Protein AF-A0A2S9HP41-F1 (afdb_monomer)

Foldseek 3Di: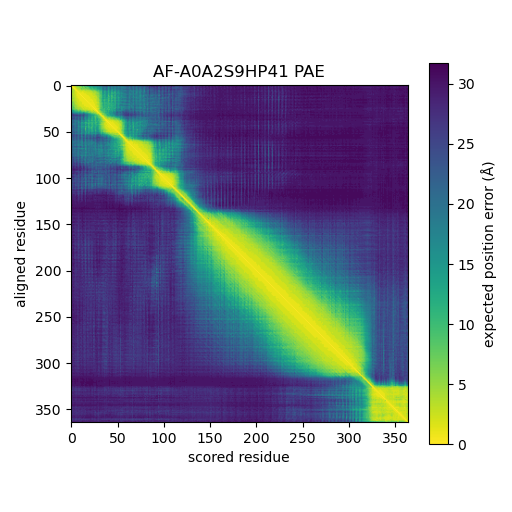
DVVVVVVVVVVVVVVVVVVVVVLVVVCVVPVPNPDPPVVVVVVVVVVVVVVVVVDDDDPCVPVVVVVVVVVVVVVVVVVVVVVVVVDPDPPCPVVVVVVVVVVVVVVVVVPDDDDDDDDDDDDYYDDDDDDDDDPPCCVVCVVVVVVVVVVVVVVVVVVVVVVVVVVVVVVVVVVVVVVVVVVVVVVVVVVVVVVVVVVVVVVVVVVVVVVVVVVVVVVVVVVVVVVVVVVVVVVVVVVVVVVVVVVVVVVVVVVVVVVVVVVVVVVVVVVVVVVVVVVVVVVVVVVVVVVVVVVVVVVVVVVVVVVVVVVVVVPDDDDDDDDDQDADPELVRCVVVVNPFPFPPDRHDDVVQVVVSPRTGNND

pLDDT: mean 77.17, std 19.97, range [28.72, 98.38]

Secondary structure (DSSP, 8-state):
-HHHHHHHHHHHHHHHHHHHHHHHHHHHHS--TTSSHHHHHHHHHHHHHHHHTTS---S-HHHHHHHHHHHHHHHHHHHHHHHHHHS--TTTHHHHHHHHHHHHHHHHHTT------------------------S-HHHHHHHHHHHHHHHHHHHHHHHHHHHHHHHHHHHHHHHHHHHHHHHHHHHHHHHHHHHHHHHHHHHHHHHHHHHHHHHHHHHHHHHHHHHHHHHHHHHHHHHHHHHHHHHHHHHHHHHHHHHHHHHHHHHHHHHHHHHHHHHHHHHHHHHHHHHHHHHHHHHHHHHHHHHHHHHHHS--PPPP-------SSHHHHHHTT-PSEETTSTT--TTT-SS-SSEET--

Mean predicted aligned error: 22.48 Å

Structure (mmCIF, N/CA/C/O backbone):
data_AF-A0A2S9HP41-F1
#
_entry.id   AF-A0A2S9HP41-F1
#
loop_
_atom_site.group_PDB
_atom_site.id
_atom_site.type_symbol
_atom_site.label_atom_id
_atom_site.label_alt_id
_atom_site.label_comp_id
_atom_site.label_asym_id
_atom_site.label_entity_id
_atom_site.label_seq_id
_atom_site.pdbx_PDB_ins_code
_atom_site.Cartn_x
_atom_site.Cartn_y
_atom_site.Cartn_z
_atom_site.occupancy
_atom_site.B_iso_or_equiv
_atom_site.auth_seq_id
_atom_site.auth_comp_id
_atom_site.auth_asym_id
_atom_site.auth_atom_id
_atom_site.pdbx_PDB_model_num
ATOM 1 N N . MET A 1 1 ? 55.658 14.721 0.733 1.00 54.03 1 MET A N 1
ATOM 2 C CA . MET A 1 1 ? 54.755 15.880 0.527 1.00 54.03 1 MET A CA 1
ATOM 3 C C . MET A 1 1 ? 53.558 15.600 -0.395 1.00 54.03 1 MET A C 1
ATOM 5 O O . MET A 1 1 ? 52.543 16.256 -0.228 1.00 54.03 1 MET A O 1
ATOM 9 N N . ALA A 1 2 ? 53.592 14.602 -1.293 1.00 50.47 2 ALA A N 1
ATOM 10 C CA . ALA A 1 2 ? 52.456 14.295 -2.182 1.00 50.47 2 ALA A CA 1
ATOM 11 C C . ALA A 1 2 ? 51.220 13.677 -1.480 1.00 50.47 2 ALA A C 1
ATOM 13 O O . ALA A 1 2 ? 50.088 13.970 -1.850 1.00 50.47 2 ALA A O 1
ATOM 14 N N . VAL A 1 3 ? 51.413 12.868 -0.430 1.00 48.62 3 VAL A N 1
ATOM 15 C CA . VAL A 1 3 ? 50.301 12.194 0.277 1.00 48.62 3 VAL A CA 1
ATOM 16 C C . VAL A 1 3 ? 49.454 13.178 1.100 1.00 48.62 3 VAL A C 1
ATOM 18 O O . VAL A 1 3 ? 48.232 13.079 1.109 1.00 48.62 3 VAL A O 1
ATOM 21 N N . LEU A 1 4 ? 50.084 14.190 1.708 1.00 48.03 4 LEU A N 1
ATOM 22 C CA . LEU A 1 4 ? 49.389 15.271 2.423 1.00 48.03 4 LEU A CA 1
ATOM 23 C C . LEU A 1 4 ? 48.560 16.159 1.476 1.00 48.03 4 LEU A C 1
ATOM 25 O O . LEU A 1 4 ? 47.492 16.624 1.863 1.00 48.03 4 LEU A O 1
ATOM 29 N N . SER A 1 5 ? 49.005 16.331 0.225 1.00 60.22 5 SER A N 1
ATOM 30 C CA . SER A 1 5 ? 48.272 17.091 -0.799 1.00 60.22 5 SER A CA 1
ATOM 31 C C . SER A 1 5 ? 46.966 16.394 -1.206 1.00 60.22 5 SER A C 1
ATOM 33 O O . SER A 1 5 ? 45.904 17.011 -1.208 1.00 60.22 5 SER A O 1
ATOM 35 N N . ASN A 1 6 ? 47.002 15.077 -1.433 1.00 54.66 6 ASN A N 1
ATOM 36 C CA . ASN A 1 6 ? 45.802 14.310 -1.794 1.00 54.66 6 ASN A CA 1
ATOM 37 C C . ASN A 1 6 ? 44.778 14.220 -0.655 1.00 54.66 6 ASN A C 1
ATOM 39 O O . ASN A 1 6 ? 43.576 14.230 -0.910 1.00 54.66 6 ASN A O 1
ATOM 43 N N . ILE A 1 7 ? 45.238 14.186 0.599 1.00 72.62 7 ILE A N 1
ATOM 44 C CA . ILE A 1 7 ? 44.349 14.225 1.768 1.00 72.62 7 ILE A CA 1
ATOM 45 C C . ILE A 1 7 ? 43.686 15.602 1.886 1.00 72.62 7 ILE A C 1
ATOM 47 O O . ILE A 1 7 ? 42.484 15.672 2.120 1.00 72.62 7 ILE A O 1
ATOM 51 N N . GLY A 1 8 ? 44.429 16.691 1.659 1.00 68.81 8 GLY A N 1
ATOM 52 C CA . GLY A 1 8 ? 43.866 18.044 1.642 1.00 68.81 8 GLY A CA 1
ATOM 53 C C . GLY A 1 8 ? 42.789 18.217 0.569 1.00 68.81 8 GLY A C 1
ATOM 54 O O . GLY A 1 8 ? 41.712 18.740 0.849 1.00 68.81 8 GLY A O 1
ATOM 55 N N . VAL A 1 9 ? 43.036 17.693 -0.633 1.00 71.56 9 VAL A N 1
ATOM 56 C CA . VAL A 1 9 ? 42.068 17.705 -1.739 1.00 71.56 9 VAL A CA 1
ATOM 57 C C . VAL A 1 9 ? 40.837 16.853 -1.409 1.00 71.56 9 VAL A C 1
ATOM 59 O O . VAL A 1 9 ? 39.710 17.310 -1.589 1.00 71.56 9 VAL A O 1
ATOM 62 N N . ALA A 1 10 ? 41.017 15.651 -0.854 1.00 68.25 10 ALA A N 1
ATOM 63 C CA . ALA A 1 10 ? 39.906 14.789 -0.453 1.00 68.25 10 ALA A CA 1
ATOM 64 C C . ALA A 1 10 ? 39.046 15.422 0.656 1.00 68.25 10 ALA A C 1
ATOM 66 O O . ALA A 1 10 ? 37.819 15.425 0.559 1.00 68.25 10 ALA A O 1
ATOM 67 N N . LEU A 1 11 ? 39.672 16.016 1.676 1.00 72.62 11 LEU A N 1
ATOM 68 C CA . LEU A 1 11 ? 38.968 16.717 2.753 1.00 72.62 11 LEU A CA 1
ATOM 69 C C . LEU A 1 11 ? 38.233 17.959 2.242 1.00 72.62 11 LEU A C 1
ATOM 71 O O . LEU A 1 11 ? 37.116 18.228 2.682 1.00 72.62 11 LEU A O 1
ATOM 75 N N . PHE A 1 12 ? 38.807 18.672 1.271 1.00 75.75 12 PHE A N 1
ATOM 76 C CA . PHE A 1 12 ? 38.146 19.792 0.608 1.00 75.75 12 PHE A CA 1
ATOM 77 C C . PHE A 1 12 ? 36.895 19.343 -0.160 1.00 75.75 12 PHE A C 1
ATOM 79 O O . PHE A 1 12 ? 35.833 19.944 -0.000 1.00 75.75 12 PHE A O 1
ATOM 86 N N . PHE A 1 13 ? 36.970 18.247 -0.923 1.00 69.06 13 PHE A N 1
ATOM 87 C CA . PHE A 1 13 ? 35.804 17.692 -1.619 1.00 69.06 13 PHE A CA 1
ATOM 88 C C . PHE A 1 13 ? 34.729 17.190 -0.654 1.00 69.06 13 PHE A C 1
ATOM 90 O O . PHE A 1 13 ? 33.544 17.419 -0.890 1.00 69.06 13 PHE A O 1
ATOM 97 N N . ILE A 1 14 ? 35.117 16.563 0.457 1.00 75.19 14 ILE A N 1
ATOM 98 C CA . ILE A 1 14 ? 34.173 16.122 1.491 1.00 75.19 14 ILE A CA 1
ATOM 99 C C . ILE A 1 14 ? 33.473 17.331 2.125 1.00 75.19 14 ILE A C 1
ATOM 101 O O . ILE A 1 14 ? 32.244 17.349 2.209 1.00 75.19 14 ILE A O 1
ATOM 105 N N . ALA A 1 15 ? 34.219 18.373 2.503 1.00 74.44 15 ALA A N 1
ATOM 106 C CA . ALA A 1 15 ? 33.647 19.606 3.043 1.00 74.44 15 ALA A CA 1
ATOM 107 C C . ALA A 1 15 ? 32.713 20.297 2.034 1.00 74.44 15 ALA A C 1
ATOM 109 O O . ALA A 1 15 ? 31.638 20.775 2.399 1.00 74.44 15 ALA A O 1
ATOM 110 N N . PHE A 1 16 ? 33.078 20.286 0.752 1.00 77.25 16 PHE A N 1
ATOM 111 C CA . PHE A 1 16 ? 32.277 20.840 -0.334 1.00 77.25 16 PHE A CA 1
ATOM 112 C C . PHE A 1 16 ? 30.966 20.071 -0.551 1.00 77.25 16 PHE A C 1
ATOM 114 O O . PHE A 1 16 ? 29.902 20.681 -0.660 1.00 77.25 16 PHE A O 1
ATOM 121 N N . ILE A 1 17 ? 31.010 18.735 -0.538 1.00 74.44 17 ILE A N 1
ATOM 122 C CA . ILE A 1 17 ? 29.819 17.881 -0.638 1.00 74.44 17 ILE A CA 1
ATOM 123 C C . ILE A 1 17 ? 28.890 18.123 0.556 1.00 74.44 17 ILE A C 1
ATOM 125 O O . ILE A 1 17 ? 27.686 18.303 0.369 1.00 74.44 17 ILE A O 1
ATOM 129 N N . LEU A 1 18 ? 29.432 18.193 1.775 1.00 68.56 18 LEU A N 1
ATOM 130 C CA . LEU A 1 18 ? 28.645 18.468 2.980 1.00 68.56 18 LEU A CA 1
ATOM 131 C C . LEU A 1 18 ? 27.999 19.859 2.943 1.00 68.56 18 LEU A C 1
ATOM 133 O O . LEU A 1 18 ? 26.831 20.001 3.306 1.00 68.56 18 LEU A O 1
ATOM 137 N N . LEU A 1 19 ? 28.707 20.872 2.440 1.00 77.62 19 LEU A N 1
ATOM 138 C CA . LEU A 1 19 ? 28.174 22.223 2.266 1.00 77.62 19 LEU A CA 1
ATOM 139 C C . LEU A 1 19 ? 27.046 22.260 1.222 1.00 77.62 19 LEU A C 1
ATOM 141 O O . LEU A 1 19 ? 25.997 22.852 1.479 1.00 77.62 19 LEU A O 1
ATOM 145 N N . ILE A 1 20 ? 27.201 21.563 0.091 1.00 73.56 20 ILE A N 1
ATOM 146 C CA . ILE A 1 20 ? 26.142 21.411 -0.919 1.00 73.56 20 ILE A CA 1
ATOM 147 C C . ILE A 1 20 ? 24.909 20.728 -0.318 1.00 73.56 20 ILE A C 1
ATOM 149 O O . ILE A 1 20 ? 23.793 21.215 -0.498 1.00 73.56 20 ILE A O 1
ATOM 153 N N . LEU A 1 21 ? 25.085 19.637 0.432 1.00 68.19 21 LEU A N 1
ATOM 154 C CA . LEU A 1 21 ? 23.980 18.939 1.096 1.00 68.19 21 LEU A CA 1
ATOM 155 C C . LEU A 1 21 ? 23.284 19.821 2.140 1.00 68.19 21 LEU A C 1
ATOM 157 O O . LEU A 1 21 ? 22.056 19.774 2.269 1.00 68.19 21 LEU A O 1
ATOM 161 N N . CYS A 1 22 ? 24.040 20.664 2.843 1.00 68.00 22 CYS A N 1
ATOM 162 C CA . CYS A 1 22 ? 23.512 21.627 3.804 1.00 68.00 22 CYS A CA 1
ATOM 163 C C . CYS A 1 22 ? 22.661 22.702 3.105 1.00 68.00 22 CYS A C 1
ATOM 165 O O . CYS A 1 22 ? 21.533 22.976 3.517 1.00 68.00 22 CYS A O 1
ATOM 167 N N . ILE A 1 23 ? 23.141 23.225 1.974 1.00 67.19 23 ILE A N 1
ATOM 168 C CA . ILE A 1 23 ? 22.420 24.188 1.132 1.00 67.19 23 ILE A CA 1
ATOM 169 C C . ILE A 1 23 ? 21.143 23.560 0.547 1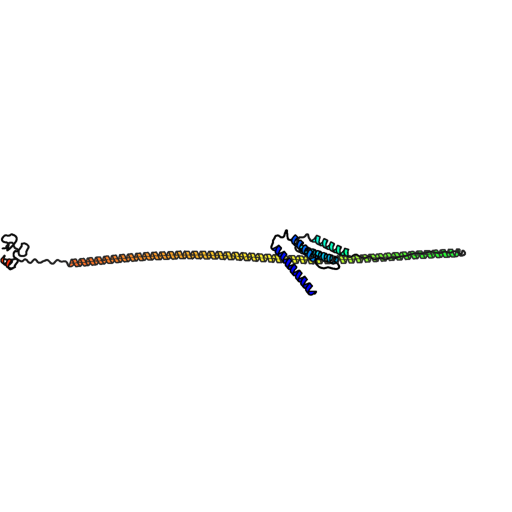.00 67.19 23 ILE A C 1
ATOM 171 O O . ILE A 1 23 ? 20.069 24.158 0.623 1.00 67.19 23 ILE A O 1
ATOM 175 N N . ILE A 1 24 ? 21.218 22.332 0.021 1.00 69.31 24 ILE A N 1
ATOM 176 C CA . ILE A 1 24 ? 20.049 21.591 -0.484 1.00 69.31 24 ILE A CA 1
ATOM 177 C C . ILE A 1 24 ? 19.022 21.388 0.636 1.00 69.31 24 ILE A C 1
ATOM 179 O O . ILE A 1 24 ? 17.830 21.608 0.425 1.00 69.31 24 ILE A O 1
ATOM 183 N N . SER A 1 25 ? 19.468 21.020 1.838 1.00 66.38 25 SER A N 1
ATOM 184 C CA . SER A 1 25 ? 18.593 20.827 3.001 1.00 66.38 25 SER A CA 1
ATOM 185 C C . SER A 1 25 ? 17.937 22.133 3.455 1.00 66.38 25 SER A C 1
ATOM 187 O O . SER A 1 25 ? 16.754 22.142 3.799 1.00 66.38 25 SER A O 1
ATOM 189 N N . PHE A 1 26 ? 18.659 23.251 3.382 1.00 61.06 26 PHE A N 1
ATOM 190 C CA . PHE A 1 26 ? 18.135 24.583 3.676 1.00 61.06 26 PHE A CA 1
ATOM 191 C C . PHE A 1 26 ? 17.048 25.011 2.675 1.00 61.06 26 PHE A C 1
ATOM 193 O O . PHE A 1 26 ? 15.979 25.483 3.076 1.00 61.06 26 PHE A O 1
ATOM 200 N N . PHE A 1 27 ? 17.262 24.753 1.380 1.00 58.44 27 PHE A N 1
ATOM 201 C CA . PHE A 1 27 ? 16.262 24.993 0.332 1.00 58.44 27 PHE A CA 1
ATOM 202 C C . PHE A 1 27 ? 15.084 24.013 0.379 1.00 58.44 27 PHE A C 1
ATOM 204 O O . PHE A 1 27 ? 13.980 24.368 -0.028 1.00 58.44 27 PHE A O 1
ATOM 211 N N . LYS A 1 28 ? 15.281 22.797 0.905 1.00 58.03 28 LYS A N 1
ATOM 212 C CA . LYS A 1 28 ? 14.196 21.828 1.120 1.00 58.03 28 LYS A CA 1
ATOM 213 C C . LYS A 1 28 ? 13.318 22.204 2.319 1.00 58.03 28 LYS A C 1
ATOM 215 O O . LYS A 1 28 ? 12.127 21.910 2.312 1.00 58.03 28 LYS A O 1
ATOM 220 N N . LYS A 1 29 ? 13.891 22.867 3.331 1.00 50.66 29 LYS A N 1
ATOM 221 C CA . LYS A 1 29 ? 13.196 23.296 4.559 1.00 50.66 29 LYS A CA 1
ATOM 222 C C . LYS A 1 29 ? 12.452 24.627 4.402 1.00 50.66 29 LYS A C 1
ATOM 224 O O . LYS A 1 29 ? 11.450 24.850 5.071 1.00 50.66 29 LYS A O 1
ATOM 229 N N . THR A 1 30 ? 12.905 25.502 3.506 1.00 54.28 30 THR A N 1
ATOM 230 C CA . THR A 1 30 ? 12.251 26.783 3.210 1.00 54.28 30 THR A CA 1
ATOM 231 C C . THR A 1 30 ? 11.606 26.709 1.827 1.00 54.28 30 THR A C 1
ATOM 233 O O . THR A 1 30 ? 12.251 26.929 0.810 1.00 54.28 30 THR A O 1
ATOM 236 N N . GLY A 1 31 ? 10.316 26.366 1.762 1.00 56.56 31 GLY A N 1
ATOM 237 C CA . GLY A 1 31 ? 9.555 26.122 0.522 1.00 56.56 31 GLY A CA 1
ATOM 238 C C . GLY A 1 31 ? 9.362 27.319 -0.432 1.00 56.56 31 GLY A C 1
ATOM 239 O O . GLY A 1 31 ? 8.339 27.406 -1.102 1.00 56.56 31 GLY A O 1
ATOM 240 N N . LYS A 1 32 ? 10.311 28.257 -0.513 1.00 52.19 32 LYS A N 1
ATOM 241 C CA . LYS A 1 32 ? 10.305 29.425 -1.407 1.00 52.19 32 LYS A CA 1
ATOM 242 C C . LYS A 1 32 ? 11.480 29.348 -2.387 1.00 52.19 32 LYS A C 1
ATOM 244 O O . LYS A 1 32 ? 12.409 30.148 -2.360 1.00 52.19 32 LYS A O 1
ATOM 249 N N . THR A 1 33 ? 11.438 28.378 -3.293 1.00 52.97 33 THR A N 1
ATOM 250 C CA . THR A 1 33 ? 12.522 28.061 -4.243 1.00 52.97 33 THR A CA 1
ATOM 251 C C . THR A 1 33 ? 12.528 28.893 -5.531 1.00 52.97 33 THR A C 1
ATOM 253 O O . THR A 1 33 ? 13.129 28.469 -6.518 1.00 52.97 33 THR A O 1
ATOM 256 N N . LYS A 1 34 ? 11.894 30.076 -5.583 1.00 52.72 34 LYS A N 1
ATOM 257 C CA . LYS A 1 34 ? 11.696 30.760 -6.878 1.00 52.72 34 LYS A CA 1
ATOM 258 C C . LYS A 1 34 ? 12.274 32.157 -7.081 1.00 52.72 34 LYS A C 1
ATOM 260 O O . LYS A 1 34 ? 12.150 32.641 -8.198 1.00 52.72 34 LYS A O 1
ATOM 265 N N . GLN A 1 35 ? 12.967 32.770 -6.117 1.00 50.22 35 GLN A N 1
ATOM 266 C CA . GLN A 1 35 ? 13.465 34.139 -6.354 1.00 50.22 35 GLN A CA 1
ATOM 267 C C . GLN A 1 35 ? 14.905 34.440 -5.914 1.00 50.22 35 GLN A C 1
ATOM 269 O O . GLN A 1 35 ? 15.560 35.229 -6.586 1.00 50.22 35 GLN A O 1
ATOM 274 N N . TYR A 1 36 ? 15.461 33.766 -4.898 1.00 52.94 36 TYR A N 1
ATOM 275 C CA . TYR A 1 36 ? 16.780 34.152 -4.353 1.00 52.94 36 TYR A CA 1
ATOM 276 C C . TYR A 1 36 ? 17.878 33.077 -4.422 1.00 52.94 36 TYR A C 1
ATOM 278 O O . TYR A 1 36 ? 19.043 33.395 -4.242 1.00 52.94 36 TYR A O 1
ATOM 286 N N . GLY A 1 37 ? 17.566 31.821 -4.767 1.00 54.16 37 GLY A N 1
ATOM 287 C CA . GLY A 1 37 ? 18.577 30.747 -4.780 1.00 54.16 37 GLY A CA 1
ATOM 288 C C . GLY A 1 37 ? 19.609 30.836 -5.915 1.00 54.16 37 GLY A C 1
ATOM 289 O O . GLY A 1 37 ? 20.743 30.399 -5.759 1.00 54.16 37 GLY A O 1
ATOM 290 N N . ARG A 1 38 ? 19.244 31.423 -7.060 1.00 58.38 38 ARG A N 1
ATOM 291 C CA . ARG A 1 38 ? 20.146 31.571 -8.217 1.00 58.38 38 ARG A CA 1
ATOM 292 C C . ARG A 1 38 ? 21.218 32.654 -8.026 1.00 58.38 38 ARG A C 1
ATOM 294 O O . ARG A 1 38 ? 22.380 32.339 -8.267 1.00 58.38 38 ARG A O 1
ATOM 301 N N . PRO A 1 39 ? 20.893 33.884 -7.579 1.00 60.84 39 PRO A N 1
ATOM 302 C CA . PRO A 1 39 ? 21.910 34.921 -7.409 1.00 60.84 39 PRO A CA 1
ATOM 303 C C . PRO A 1 39 ? 22.913 34.599 -6.294 1.00 60.84 39 PRO A C 1
ATOM 305 O O . PRO A 1 39 ? 24.096 34.863 -6.468 1.00 60.84 39 PRO A O 1
ATOM 308 N N . THR A 1 40 ? 22.499 33.958 -5.195 1.00 63.78 40 THR A N 1
ATOM 309 C CA . THR A 1 40 ? 23.419 33.621 -4.092 1.00 63.78 40 THR A CA 1
ATOM 310 C C . THR A 1 40 ? 24.466 32.581 -4.496 1.00 63.78 40 THR A C 1
ATOM 312 O O . THR A 1 40 ? 25.629 32.708 -4.128 1.00 63.78 40 THR A O 1
ATOM 315 N N . VAL A 1 41 ? 24.089 31.588 -5.308 1.00 66.19 41 VAL A N 1
ATOM 316 C CA . VAL A 1 41 ? 25.031 30.579 -5.827 1.00 66.19 41 VAL A CA 1
ATOM 317 C C . VAL A 1 41 ? 26.010 31.197 -6.829 1.00 66.19 41 VAL A C 1
ATOM 319 O O . VAL A 1 41 ? 27.194 30.874 -6.808 1.00 66.19 41 VAL A O 1
ATOM 322 N N . ILE A 1 42 ? 25.542 32.125 -7.669 1.00 65.19 42 ILE A N 1
ATOM 323 C CA . ILE A 1 42 ? 26.396 32.840 -8.628 1.00 65.19 42 ILE A CA 1
ATOM 324 C C . ILE A 1 42 ? 27.386 33.757 -7.893 1.00 65.19 42 ILE A C 1
ATOM 326 O O . ILE A 1 42 ? 28.577 33.715 -8.182 1.00 65.19 42 ILE A O 1
ATOM 330 N N . LEU A 1 43 ? 26.933 34.521 -6.893 1.00 66.25 43 LEU A N 1
ATOM 331 C CA . LEU A 1 43 ? 27.804 35.376 -6.075 1.00 66.25 43 LEU A CA 1
ATOM 332 C C . LEU A 1 43 ? 28.842 34.564 -5.288 1.00 66.25 43 LEU A C 1
ATOM 334 O O . LEU A 1 43 ? 29.982 34.996 -5.145 1.00 66.25 43 LEU A O 1
ATOM 338 N N . PHE A 1 44 ? 28.485 33.360 -4.840 1.00 63.88 44 PHE A N 1
ATOM 339 C CA . PHE A 1 44 ? 29.409 32.453 -4.162 1.00 63.88 44 PHE A CA 1
ATOM 340 C C . PHE A 1 44 ? 30.477 31.884 -5.113 1.00 63.88 44 PHE A C 1
ATOM 342 O O . PHE A 1 44 ? 31.655 31.860 -4.764 1.00 63.88 44 PHE A O 1
ATOM 349 N N . MET A 1 45 ? 30.100 31.516 -6.344 1.00 68.88 45 MET A N 1
ATOM 350 C CA . MET A 1 45 ? 31.050 31.115 -7.396 1.00 68.88 45 MET A CA 1
ATOM 351 C C . MET A 1 45 ? 32.014 32.252 -7.773 1.00 68.88 45 MET A C 1
ATOM 353 O O . MET A 1 45 ? 33.200 32.006 -7.988 1.00 68.88 45 MET A O 1
ATOM 357 N N . ILE A 1 46 ? 31.527 33.497 -7.794 1.00 71.25 46 ILE A N 1
ATOM 358 C CA . ILE A 1 46 ? 32.346 34.697 -8.036 1.00 71.25 46 ILE A CA 1
ATOM 359 C C . ILE A 1 46 ? 33.301 34.960 -6.860 1.00 71.25 46 ILE A C 1
ATOM 361 O O . ILE A 1 46 ? 34.471 35.273 -7.069 1.00 71.25 46 ILE A O 1
ATOM 365 N N . SER A 1 47 ? 32.845 34.775 -5.618 1.00 71.12 47 SER A N 1
ATOM 366 C CA . SER A 1 47 ? 33.690 34.952 -4.431 1.00 71.12 47 SER A CA 1
ATOM 367 C C . SER A 1 47 ? 34.809 33.905 -4.351 1.00 71.12 47 SER A C 1
ATOM 369 O O . SER A 1 47 ? 35.917 34.228 -3.935 1.00 71.12 47 SER A O 1
ATOM 371 N N . ILE A 1 48 ? 34.557 32.670 -4.801 1.00 65.56 48 ILE A N 1
ATOM 372 C CA . ILE A 1 48 ? 35.581 31.619 -4.929 1.00 65.56 48 ILE A CA 1
ATOM 373 C C . ILE A 1 48 ? 36.579 31.952 -6.053 1.00 65.56 48 ILE A C 1
ATOM 375 O O . ILE A 1 48 ? 37.776 31.729 -5.886 1.00 65.56 48 ILE A O 1
ATOM 379 N N . HIS A 1 49 ? 36.116 32.551 -7.157 1.00 65.19 49 HIS A N 1
ATOM 380 C CA . HIS A 1 49 ? 36.970 33.080 -8.233 1.00 65.19 49 HIS A CA 1
ATOM 381 C C . HIS A 1 49 ? 37.975 34.124 -7.729 1.00 65.19 49 HIS A C 1
ATOM 383 O O . HIS A 1 49 ? 39.158 34.064 -8.061 1.00 65.19 49 HIS A O 1
ATOM 389 N N . LEU A 1 50 ? 37.508 35.056 -6.892 1.00 62.59 50 LEU A N 1
ATOM 390 C CA . LEU A 1 50 ? 38.339 36.107 -6.296 1.00 62.59 50 LEU A CA 1
ATOM 391 C C . LEU A 1 50 ? 39.407 35.545 -5.351 1.00 62.59 50 LEU A C 1
ATOM 393 O O . LEU A 1 50 ? 40.502 36.092 -5.270 1.00 62.59 50 LEU A O 1
ATOM 397 N N . ILE A 1 51 ? 39.114 34.432 -4.675 1.00 60.81 51 ILE A N 1
ATOM 398 C CA . ILE A 1 51 ? 40.070 33.748 -3.796 1.00 60.81 51 ILE A CA 1
ATOM 399 C C . ILE A 1 51 ? 41.081 32.928 -4.621 1.00 60.81 51 ILE A C 1
ATOM 401 O O . ILE A 1 51 ? 42.262 32.904 -4.283 1.00 60.81 51 ILE A O 1
ATOM 405 N N . GLY A 1 52 ? 40.657 32.315 -5.734 1.00 58.91 52 GLY A N 1
ATOM 406 C CA . GLY A 1 52 ? 41.523 31.528 -6.627 1.00 58.91 52 GLY A CA 1
ATOM 407 C C . GLY A 1 52 ? 42.535 32.354 -7.431 1.00 58.91 52 GLY A C 1
ATOM 408 O O . GLY A 1 52 ? 43.631 31.878 -7.706 1.00 58.91 52 GLY A O 1
ATOM 409 N N . MET A 1 53 ? 42.219 33.614 -7.743 1.00 56.31 53 MET A N 1
ATOM 410 C CA . MET A 1 53 ? 43.169 34.557 -8.358 1.00 56.31 53 MET A CA 1
ATOM 411 C C . MET A 1 53 ? 44.256 35.053 -7.386 1.00 56.31 53 MET A C 1
ATOM 413 O O . MET A 1 53 ? 45.214 35.694 -7.811 1.00 56.31 53 MET A O 1
ATOM 417 N N . GLY A 1 54 ? 44.124 34.769 -6.086 1.00 53.62 54 GLY A N 1
ATOM 418 C CA . GLY A 1 54 ? 45.011 35.287 -5.047 1.00 53.62 54 GLY A CA 1
ATOM 419 C C . GLY A 1 54 ? 46.303 34.502 -4.825 1.00 53.62 54 GLY A C 1
ATOM 420 O O . GLY A 1 54 ? 47.132 34.945 -4.030 1.00 53.62 54 GLY A O 1
ATOM 421 N N . THR A 1 55 ? 46.512 33.350 -5.472 1.00 54.75 55 THR A N 1
ATOM 422 C CA . THR A 1 55 ? 47.664 32.503 -5.136 1.00 54.75 55 THR A CA 1
ATOM 423 C C . THR A 1 55 ? 48.406 31.961 -6.349 1.00 54.75 55 THR A C 1
ATOM 425 O O . THR A 1 55 ? 47.858 31.210 -7.147 1.00 54.75 55 THR A O 1
ATOM 428 N N . THR A 1 56 ? 49.710 32.249 -6.332 1.00 51.62 56 THR A N 1
ATOM 429 C CA . THR A 1 56 ? 50.839 31.658 -7.071 1.00 51.62 56 THR A CA 1
ATOM 430 C C . THR A 1 56 ? 51.320 32.423 -8.310 1.00 51.62 56 THR A C 1
ATOM 432 O O . THR A 1 56 ? 50.621 32.598 -9.299 1.00 51.62 56 THR A O 1
ATOM 435 N N . LYS A 1 57 ? 52.574 32.899 -8.222 1.00 57.31 57 LYS A N 1
ATOM 436 C CA . LYS A 1 57 ? 53.392 33.304 -9.370 1.00 57.31 57 LYS A CA 1
ATOM 437 C C . LYS A 1 57 ? 53.691 32.035 -10.176 1.00 57.31 57 LYS A C 1
ATOM 439 O O . LYS A 1 57 ? 54.445 31.198 -9.685 1.00 57.31 57 LYS A O 1
ATOM 444 N N . SER A 1 58 ? 53.127 31.899 -11.369 1.00 59.28 58 SER A N 1
ATOM 445 C CA . SER A 1 58 ? 53.492 30.857 -12.331 1.00 59.28 58 SER A CA 1
ATOM 446 C C . SER A 1 58 ? 54.144 31.480 -13.568 1.00 59.28 58 SER A C 1
ATOM 448 O O . SER A 1 58 ? 53.796 32.588 -13.975 1.00 59.28 58 SER A O 1
ATOM 450 N N . GLU A 1 59 ? 55.135 30.790 -14.144 1.00 67.00 59 GLU A N 1
ATOM 451 C CA . GLU A 1 59 ? 55.943 31.292 -15.273 1.00 67.00 59 GLU A CA 1
ATOM 452 C C . GLU A 1 59 ? 55.151 31.421 -16.587 1.00 67.00 59 GLU A C 1
ATOM 454 O O . GLU A 1 59 ? 55.572 32.123 -17.504 1.00 67.00 59 GLU A O 1
ATOM 459 N N . HIS A 1 60 ? 53.958 30.819 -16.659 1.00 63.34 60 HIS A N 1
ATOM 460 C CA . HIS A 1 60 ? 53.049 30.920 -17.799 1.00 63.34 60 HIS A CA 1
ATOM 461 C C . HIS A 1 60 ? 51.610 31.216 -17.347 1.00 63.34 60 HIS A C 1
ATOM 463 O O . HIS A 1 60 ? 50.737 30.348 -17.441 1.00 63.34 60 HIS A O 1
ATOM 469 N N . PRO A 1 61 ? 51.323 32.464 -16.924 1.00 66.12 61 PRO A N 1
ATOM 470 C CA . PRO A 1 61 ? 50.007 32.866 -16.411 1.00 66.12 61 PRO A CA 1
ATOM 471 C C . PRO A 1 61 ? 48.876 32.659 -17.430 1.00 66.12 61 PRO A C 1
ATOM 473 O O . PRO A 1 61 ? 47.715 32.499 -17.070 1.00 66.12 61 PRO A O 1
ATOM 476 N N . VAL A 1 62 ? 49.219 32.626 -18.718 1.00 70.06 62 VAL A N 1
ATOM 477 C CA . VAL A 1 62 ? 48.283 32.386 -19.817 1.00 70.06 62 VAL A CA 1
ATOM 478 C C . VAL A 1 62 ? 47.817 30.926 -19.851 1.00 70.06 62 VAL A C 1
ATOM 480 O O . VAL A 1 62 ? 46.633 30.671 -20.043 1.00 70.06 62 VAL A O 1
ATOM 483 N N . ILE A 1 63 ? 48.713 29.962 -19.623 1.00 65.00 63 ILE A N 1
ATOM 484 C CA . ILE A 1 63 ? 48.370 28.531 -19.659 1.00 65.00 63 ILE A CA 1
ATOM 485 C C . ILE A 1 63 ? 47.486 28.177 -18.464 1.00 65.00 63 ILE A C 1
ATOM 487 O O . ILE A 1 63 ? 46.473 27.504 -18.639 1.00 65.00 63 ILE A O 1
ATOM 491 N N . ASP A 1 64 ? 47.802 28.704 -17.280 1.00 64.38 64 ASP A N 1
ATOM 492 C CA . ASP A 1 64 ? 46.966 28.518 -16.092 1.00 64.38 64 ASP A CA 1
ATOM 493 C C . ASP A 1 64 ? 45.598 29.184 -16.249 1.00 64.38 64 ASP A C 1
ATOM 495 O O . ASP A 1 64 ? 44.582 28.608 -15.860 1.00 64.38 64 ASP A O 1
ATOM 499 N N . PHE A 1 65 ? 45.529 30.353 -16.891 1.00 70.12 65 PHE A N 1
ATOM 500 C CA . PHE A 1 65 ? 44.258 30.991 -17.228 1.00 70.12 65 PHE A CA 1
ATOM 501 C C . PHE A 1 65 ? 43.406 30.121 -18.166 1.00 70.12 65 PHE A C 1
ATOM 503 O O . PHE A 1 65 ? 42.214 29.940 -17.928 1.00 70.12 65 PHE A O 1
ATOM 510 N N . PHE A 1 66 ? 43.999 29.516 -19.198 1.00 68.81 66 PHE A N 1
ATOM 511 C CA . PHE A 1 66 ? 43.262 28.624 -20.098 1.00 68.81 66 PHE A CA 1
ATOM 512 C C . PHE A 1 66 ? 42.895 27.286 -19.449 1.00 68.81 66 PHE A C 1
ATOM 514 O O . PHE A 1 66 ? 41.801 26.776 -19.692 1.00 68.81 66 PHE A O 1
ATOM 521 N N . ALA A 1 67 ? 43.755 26.729 -18.597 1.00 69.31 67 ALA A N 1
ATOM 522 C CA . ALA A 1 67 ? 43.474 25.498 -17.864 1.00 69.31 67 ALA A CA 1
ATOM 523 C C . ALA A 1 67 ? 42.350 25.701 -16.838 1.00 69.31 67 ALA A C 1
ATOM 525 O O . ALA A 1 67 ? 41.431 24.886 -16.751 1.00 69.31 67 ALA A O 1
ATOM 526 N N . THR A 1 68 ? 42.371 26.823 -16.115 1.00 73.12 68 THR A N 1
ATOM 527 C CA . THR A 1 68 ? 41.299 27.198 -15.186 1.00 73.12 68 THR A CA 1
ATOM 528 C C . THR A 1 68 ? 40.003 27.504 -15.927 1.00 73.12 68 THR A C 1
ATOM 530 O O . THR A 1 68 ? 38.967 26.959 -15.556 1.00 73.12 68 THR A O 1
ATOM 533 N N . LEU A 1 69 ? 40.041 28.273 -17.021 1.00 77.38 69 LEU A N 1
ATOM 534 C CA . LEU A 1 69 ? 38.869 28.540 -17.860 1.00 77.38 69 LEU A CA 1
ATOM 535 C C . LEU A 1 69 ? 38.268 27.245 -18.424 1.00 77.38 69 LEU A C 1
ATOM 537 O O . LEU A 1 69 ? 37.052 27.060 -18.382 1.00 77.38 69 LEU A O 1
ATOM 541 N N . SER A 1 70 ? 39.112 26.321 -18.886 1.00 75.06 70 SER A N 1
ATOM 542 C CA . SER A 1 70 ? 38.698 24.999 -19.363 1.00 75.06 70 SER A CA 1
ATOM 543 C C . SER A 1 70 ? 38.037 24.176 -18.252 1.00 75.06 70 SER A C 1
ATOM 545 O O . SER A 1 70 ? 36.951 23.630 -18.450 1.00 75.06 70 SER A O 1
ATOM 547 N N . LEU A 1 71 ? 38.620 24.160 -17.049 1.00 73.88 71 LEU A N 1
ATOM 548 C CA . LEU A 1 71 ? 38.062 23.467 -15.886 1.00 73.88 71 LEU A CA 1
ATOM 549 C C . LEU A 1 71 ? 36.719 24.073 -15.440 1.00 73.88 71 LEU A C 1
ATOM 551 O O . LEU A 1 71 ? 35.786 23.342 -15.110 1.00 73.88 71 LEU A O 1
ATOM 555 N N . ILE A 1 72 ? 36.592 25.402 -15.467 1.00 73.38 72 ILE A N 1
ATOM 556 C CA . ILE A 1 72 ? 35.357 26.123 -15.127 1.00 73.38 72 ILE A CA 1
ATOM 557 C C . ILE A 1 72 ? 34.254 25.791 -16.131 1.00 73.38 72 ILE A C 1
ATOM 559 O O . ILE A 1 72 ? 33.134 25.467 -15.729 1.00 73.38 72 ILE A O 1
ATOM 563 N N . LEU A 1 73 ? 34.567 25.831 -17.429 1.00 77.00 73 LEU A N 1
ATOM 564 C CA . LEU A 1 73 ? 33.627 25.450 -18.480 1.00 77.00 73 LEU A CA 1
ATOM 565 C C . LEU A 1 73 ? 33.218 23.984 -18.328 1.00 77.00 73 LEU A C 1
ATOM 567 O O . LEU A 1 73 ? 32.029 23.676 -18.381 1.00 77.00 73 LEU A O 1
ATOM 571 N N . PHE A 1 74 ? 34.168 23.094 -18.042 1.00 78.12 74 PHE A N 1
ATOM 572 C CA . PHE A 1 74 ? 33.896 21.681 -17.804 1.00 78.12 74 PHE A CA 1
ATOM 573 C C . PHE A 1 74 ? 32.933 21.466 -16.630 1.00 78.12 74 PHE A C 1
ATOM 575 O O . PHE A 1 74 ? 31.921 20.786 -16.793 1.00 78.12 74 PHE A O 1
ATOM 582 N N . ILE A 1 75 ? 33.178 22.095 -15.475 1.00 76.75 75 ILE A N 1
ATOM 583 C CA . ILE A 1 75 ? 32.296 21.989 -14.302 1.00 76.75 75 ILE A CA 1
ATOM 584 C C . ILE A 1 75 ? 30.919 22.601 -14.591 1.00 76.75 75 ILE A C 1
ATOM 586 O O . ILE A 1 75 ? 29.901 22.010 -14.229 1.00 76.75 75 ILE A O 1
ATOM 590 N N . PHE A 1 76 ? 30.854 23.739 -15.287 1.00 81.50 76 PHE A N 1
ATOM 591 C CA . PHE A 1 76 ? 29.592 24.356 -15.701 1.00 81.50 76 PHE A CA 1
ATOM 592 C C . PHE A 1 76 ? 28.766 23.416 -16.591 1.00 81.50 76 PHE A C 1
ATOM 594 O O . PHE A 1 76 ? 27.573 23.220 -16.342 1.00 81.50 76 PHE A O 1
ATOM 601 N N . PHE A 1 77 ? 29.395 22.766 -17.573 1.00 74.75 77 PHE A N 1
ATOM 602 C CA . PHE A 1 77 ? 28.733 21.780 -18.428 1.00 74.75 77 PHE A CA 1
ATOM 603 C C . PHE A 1 77 ? 28.315 20.521 -17.667 1.00 74.75 77 PHE A C 1
ATOM 605 O O . PHE A 1 77 ? 27.223 20.010 -17.908 1.00 74.75 77 PHE A O 1
ATOM 612 N N . LEU A 1 78 ? 29.119 20.055 -16.710 1.00 75.12 78 LEU A N 1
ATOM 613 C CA . LEU A 1 78 ? 28.789 18.909 -15.860 1.00 75.12 78 LEU A CA 1
ATOM 614 C C . LEU A 1 78 ? 27.563 19.208 -14.983 1.00 75.12 78 LEU A C 1
ATOM 616 O O . LEU A 1 78 ? 26.637 18.401 -14.903 1.00 75.12 78 LEU A O 1
ATOM 620 N N . VAL A 1 79 ? 27.497 20.408 -14.399 1.00 78.19 79 VAL A N 1
ATOM 621 C CA . VAL A 1 79 ? 26.337 20.876 -13.626 1.00 78.19 79 VAL A CA 1
ATOM 622 C C . VAL A 1 79 ? 25.105 21.031 -14.522 1.00 78.19 79 VAL A C 1
ATOM 624 O O . VAL A 1 79 ? 24.021 20.602 -14.129 1.00 78.19 79 VAL A O 1
ATOM 627 N N . LEU A 1 80 ? 25.238 21.575 -15.738 1.00 73.06 80 LEU A N 1
ATOM 628 C CA . LEU A 1 80 ? 24.131 21.637 -16.702 1.00 73.06 80 LEU A CA 1
ATOM 629 C C . LEU A 1 80 ? 23.650 20.245 -17.132 1.00 73.06 80 LEU A C 1
ATOM 631 O O . LEU A 1 80 ? 22.441 20.032 -17.231 1.00 73.06 80 LEU A O 1
ATOM 635 N N . ALA A 1 81 ? 24.563 19.294 -17.339 1.00 67.88 81 ALA A N 1
ATOM 636 C CA . ALA A 1 81 ? 24.235 17.911 -17.668 1.00 67.88 81 ALA A CA 1
ATOM 637 C C . ALA A 1 81 ? 23.461 17.244 -16.522 1.00 67.88 81 ALA A C 1
ATOM 639 O O . ALA A 1 81 ? 22.386 16.690 -16.748 1.00 67.88 81 ALA A O 1
ATOM 640 N N . ILE A 1 82 ? 23.930 17.388 -15.279 1.00 71.62 82 ILE A N 1
ATOM 641 C CA . ILE A 1 82 ? 23.243 16.870 -14.087 1.00 71.62 82 ILE A CA 1
ATOM 642 C C . ILE A 1 82 ? 21.865 17.530 -13.914 1.00 71.62 82 ILE A C 1
ATOM 644 O O . ILE A 1 82 ? 20.868 16.842 -13.687 1.00 71.62 82 ILE A O 1
ATOM 648 N N . LEU A 1 83 ? 21.756 18.852 -14.085 1.00 70.56 83 LEU A N 1
ATOM 649 C CA . LEU A 1 83 ? 20.473 19.562 -14.019 1.00 70.56 83 LEU A CA 1
ATOM 650 C C . LEU A 1 83 ? 19.511 19.140 -15.140 1.00 70.56 83 LEU A C 1
ATOM 652 O O . LEU A 1 83 ? 18.302 19.084 -14.909 1.00 70.56 83 LEU A O 1
ATOM 656 N N . SER A 1 84 ? 20.027 18.812 -16.327 1.00 59.66 84 SER A N 1
ATOM 657 C CA . SER A 1 84 ? 19.243 18.287 -17.450 1.00 59.66 84 SER A CA 1
ATOM 658 C C . SER A 1 84 ? 18.765 16.851 -17.217 1.00 59.66 84 SER A C 1
ATOM 660 O O . SER A 1 84 ? 17.721 16.476 -17.745 1.00 59.66 84 SER A O 1
ATOM 662 N N . VAL A 1 85 ? 19.490 16.056 -16.425 1.00 56.34 85 VAL A N 1
ATOM 663 C CA . VAL A 1 85 ? 19.063 14.709 -16.010 1.00 56.34 85 VAL A CA 1
ATOM 664 C C . VAL A 1 85 ? 17.982 14.792 -14.925 1.00 56.34 85 VAL A C 1
ATOM 666 O O . VAL A 1 85 ? 17.033 14.012 -14.937 1.00 56.34 85 VAL A O 1
ATOM 669 N N . ILE A 1 86 ? 18.068 15.782 -14.029 1.00 60.41 86 ILE A N 1
ATOM 670 C CA . ILE A 1 86 ? 17.099 15.977 -12.937 1.00 60.41 86 ILE A CA 1
ATOM 671 C C . ILE A 1 86 ? 15.803 16.655 -13.426 1.00 60.41 86 ILE A C 1
ATOM 673 O O . ILE A 1 86 ? 14.721 16.370 -12.909 1.00 60.41 86 ILE A O 1
ATOM 677 N N . LYS A 1 87 ? 15.854 17.523 -14.446 1.00 48.41 87 LYS A N 1
ATOM 678 C CA . LYS A 1 87 ? 14.655 18.131 -15.052 1.00 48.41 87 LYS A CA 1
ATOM 679 C C . LYS A 1 87 ? 14.185 17.363 -16.284 1.00 48.41 87 LYS A C 1
ATOM 681 O O . LYS A 1 87 ? 14.552 17.656 -17.418 1.00 48.41 87 LYS A O 1
ATOM 686 N N . LYS A 1 88 ? 13.265 16.431 -16.051 1.00 57.72 88 LYS A N 1
ATOM 687 C CA . LYS A 1 88 ? 12.477 15.735 -17.075 1.00 57.72 88 LYS A CA 1
ATOM 688 C C . LYS A 1 88 ? 11.547 16.718 -17.820 1.00 57.72 88 LYS A C 1
ATOM 690 O O . LYS A 1 88 ? 10.362 16.785 -17.527 1.00 57.72 88 LYS A O 1
ATOM 695 N N . THR A 1 89 ? 12.062 17.493 -18.781 1.00 44.34 89 THR A N 1
ATOM 696 C CA . THR A 1 89 ? 11.240 18.225 -19.772 1.00 44.34 89 THR A CA 1
ATOM 697 C C . THR A 1 89 ? 11.859 18.148 -21.167 1.00 44.34 89 THR A C 1
ATOM 699 O O . THR A 1 89 ? 12.996 18.565 -21.388 1.00 44.34 89 THR A O 1
ATOM 702 N N . GLY A 1 90 ? 11.086 17.596 -22.106 1.00 55.38 90 GLY A N 1
ATOM 703 C CA . GLY A 1 90 ? 11.479 17.081 -23.424 1.00 55.38 90 GLY A CA 1
ATOM 704 C C . GLY A 1 90 ? 11.928 18.080 -24.496 1.00 55.38 90 GLY A C 1
ATOM 705 O O . GLY A 1 90 ? 11.686 17.830 -25.670 1.00 55.38 90 GLY A O 1
ATOM 706 N N . VAL A 1 91 ? 12.608 19.171 -24.140 1.00 52.38 91 VAL A N 1
ATOM 707 C CA . VAL A 1 91 ? 13.127 20.154 -25.118 1.00 52.38 91 VAL A CA 1
ATOM 708 C C . VAL A 1 91 ? 14.660 20.295 -25.085 1.00 52.38 91 VAL A C 1
ATOM 710 O O . VAL A 1 91 ? 15.243 20.937 -25.953 1.00 52.38 91 VAL A O 1
ATOM 713 N N . ALA A 1 92 ? 15.348 19.635 -24.145 1.00 53.78 92 ALA A N 1
ATOM 714 C CA . ALA A 1 92 ? 16.798 19.782 -23.945 1.00 53.78 92 ALA A CA 1
ATOM 715 C C . ALA A 1 92 ? 17.688 18.997 -24.938 1.00 53.78 92 ALA A C 1
ATOM 717 O O . ALA A 1 92 ? 18.885 19.261 -25.029 1.00 53.78 92 ALA A O 1
ATOM 718 N N . LYS A 1 93 ? 17.134 18.064 -25.730 1.00 55.56 93 LYS A N 1
ATOM 719 C CA . LYS A 1 93 ? 17.934 17.200 -26.626 1.00 55.56 93 LYS A CA 1
ATOM 720 C C . LYS A 1 93 ? 18.565 17.938 -27.815 1.00 55.56 93 LYS A C 1
ATOM 722 O O . LYS A 1 93 ? 19.645 17.557 -28.251 1.00 55.56 93 LYS A O 1
ATOM 727 N N . LYS A 1 94 ? 17.929 18.997 -28.334 1.00 56.34 94 LYS A N 1
ATOM 728 C CA . LYS A 1 94 ? 18.438 19.727 -29.514 1.00 56.34 94 LYS A CA 1
ATOM 729 C C . LYS A 1 94 ? 19.584 20.691 -29.186 1.00 56.34 94 LYS A C 1
ATOM 731 O O . LYS A 1 94 ? 20.450 20.890 -30.025 1.00 56.34 94 LYS A O 1
ATOM 736 N N . GLN A 1 95 ? 19.626 21.237 -27.969 1.00 56.03 95 GLN A N 1
ATOM 737 C CA . GLN A 1 95 ? 20.679 22.175 -27.559 1.00 56.03 95 GLN A CA 1
ATOM 738 C C . GLN A 1 95 ? 21.983 21.456 -27.174 1.00 56.03 95 GLN A C 1
ATOM 740 O O . GLN A 1 95 ? 23.059 21.973 -27.438 1.00 56.03 95 GLN A O 1
ATOM 745 N N . PHE A 1 96 ? 21.903 20.225 -26.653 1.00 61.06 96 PHE A N 1
ATOM 746 C CA . PHE A 1 96 ? 23.078 19.442 -26.241 1.00 61.06 96 PHE A CA 1
ATOM 747 C C . PHE A 1 96 ? 23.958 18.997 -27.426 1.00 61.06 96 PHE A C 1
ATOM 749 O O . PHE A 1 96 ? 25.183 18.998 -27.332 1.00 61.06 96 PHE A O 1
ATOM 756 N N . ILE A 1 97 ? 23.341 18.670 -28.567 1.00 60.44 97 ILE A N 1
ATOM 757 C CA . ILE A 1 97 ? 24.052 18.266 -29.791 1.00 60.44 97 ILE A CA 1
ATOM 758 C C . ILE A 1 97 ? 24.783 19.464 -30.415 1.00 60.44 97 ILE A C 1
ATOM 760 O O . ILE A 1 97 ? 25.932 19.334 -30.823 1.00 60.44 97 ILE A O 1
ATOM 764 N N . ILE A 1 98 ? 24.158 20.646 -30.427 1.00 66.38 98 ILE A N 1
ATOM 765 C CA . ILE A 1 98 ? 24.761 21.868 -30.981 1.00 66.38 98 ILE A CA 1
ATOM 766 C C . ILE A 1 98 ? 26.001 22.276 -30.172 1.00 66.38 98 ILE A C 1
ATOM 768 O O . ILE A 1 98 ? 27.030 22.609 -30.756 1.00 66.38 98 ILE A O 1
ATOM 772 N N . THR A 1 99 ? 25.949 22.195 -28.837 1.00 65.44 99 THR A N 1
ATOM 773 C CA . THR A 1 99 ? 27.098 22.551 -27.989 1.00 65.44 99 THR A CA 1
ATOM 774 C C . THR A 1 99 ? 28.237 21.530 -28.077 1.00 65.44 99 THR A C 1
ATOM 776 O O . THR A 1 99 ? 29.400 21.924 -28.101 1.00 65.44 99 THR A O 1
ATOM 779 N N . ALA A 1 100 ? 27.926 20.235 -28.203 1.00 65.44 100 ALA A N 1
ATOM 780 C CA . ALA A 1 100 ? 28.935 19.196 -28.416 1.00 65.44 100 ALA A CA 1
ATOM 781 C C . ALA A 1 100 ? 29.629 19.327 -29.787 1.00 65.44 100 ALA A C 1
ATOM 783 O O . ALA A 1 100 ? 30.845 19.183 -29.876 1.00 65.44 100 ALA A O 1
ATOM 784 N N . ILE A 1 101 ? 28.879 19.667 -30.842 1.00 71.19 101 ILE A N 1
ATOM 785 C CA . ILE A 1 101 ? 29.431 19.895 -32.187 1.00 71.19 101 ILE A CA 1
ATOM 786 C C . ILE A 1 101 ? 30.340 21.134 -32.207 1.00 71.19 101 ILE A C 1
ATOM 788 O O . ILE A 1 101 ? 31.442 21.067 -32.747 1.00 71.19 101 ILE A O 1
ATOM 792 N N . LEU A 1 102 ? 29.935 22.241 -31.573 1.00 71.88 102 LEU A N 1
ATOM 793 C CA . LEU A 1 102 ? 30.773 23.446 -31.482 1.00 71.88 102 LEU A CA 1
ATOM 794 C C . LEU A 1 102 ? 32.075 23.203 -30.699 1.00 71.88 102 LEU A C 1
ATOM 796 O O . LEU A 1 102 ? 33.112 23.757 -31.058 1.00 71.88 102 LEU A O 1
ATOM 800 N N . PHE A 1 103 ? 32.048 22.336 -29.682 1.00 69.62 103 PHE A N 1
ATOM 801 C CA . PHE A 1 103 ? 33.235 21.945 -28.917 1.00 69.62 103 PHE A CA 1
ATOM 802 C C . PHE A 1 103 ? 34.223 21.114 -29.752 1.00 69.62 103 PHE A C 1
ATOM 804 O O . PHE A 1 103 ? 35.422 21.385 -29.738 1.00 69.62 103 PHE A O 1
ATOM 811 N N . VAL A 1 104 ? 33.730 20.156 -30.543 1.00 70.12 104 VAL A N 1
ATOM 812 C CA . VAL A 1 104 ? 34.572 19.350 -31.447 1.00 70.12 104 VAL A CA 1
ATOM 813 C C . VAL A 1 104 ? 35.193 20.214 -32.552 1.00 70.12 104 VAL A C 1
ATOM 815 O O . VAL A 1 104 ? 36.369 20.049 -32.873 1.00 70.12 104 VAL A O 1
ATOM 818 N N . ILE A 1 105 ? 34.445 21.183 -33.088 1.00 70.06 105 ILE A N 1
ATOM 819 C CA . ILE A 1 105 ? 34.944 22.132 -34.096 1.00 70.06 105 ILE A CA 1
ATOM 820 C C . ILE A 1 105 ? 36.049 23.033 -33.517 1.00 70.06 105 ILE A C 1
ATOM 822 O O . ILE A 1 105 ? 37.071 23.246 -34.168 1.00 70.06 105 ILE A O 1
ATOM 826 N N . PHE A 1 106 ? 35.888 23.517 -32.282 1.00 67.25 106 PHE A N 1
ATOM 827 C CA . PHE A 1 106 ? 36.885 24.351 -31.601 1.00 67.25 106 PHE A CA 1
ATOM 828 C C . PHE A 1 106 ? 38.206 23.606 -31.338 1.00 67.25 106 PHE A C 1
ATOM 830 O O . PHE A 1 106 ? 39.290 24.161 -31.537 1.00 67.25 106 PHE A O 1
ATOM 837 N N . VAL A 1 107 ? 38.126 22.325 -30.963 1.00 69.38 107 VAL A N 1
ATOM 838 C CA . VAL A 1 107 ? 39.303 21.458 -30.797 1.00 69.38 107 VAL A CA 1
ATOM 839 C C . VAL A 1 107 ? 39.991 21.190 -32.142 1.00 69.38 107 VAL A C 1
ATOM 841 O O . VAL A 1 107 ? 41.213 21.275 -32.216 1.00 69.38 107 VAL A O 1
ATOM 844 N N . ALA A 1 108 ? 39.233 20.955 -33.219 1.00 61.50 108 ALA A N 1
ATOM 845 C CA . ALA A 1 108 ? 39.793 20.687 -34.549 1.00 61.50 108 ALA A CA 1
ATOM 846 C C . ALA A 1 108 ? 40.490 21.908 -35.185 1.00 61.50 108 ALA A C 1
ATOM 848 O O . ALA A 1 108 ? 41.519 21.763 -35.844 1.00 61.50 108 ALA A O 1
ATOM 849 N N . LEU A 1 109 ? 39.969 23.120 -34.964 1.00 56.62 109 LEU A N 1
ATOM 850 C CA . LEU A 1 109 ? 40.563 24.369 -35.470 1.00 56.62 109 LEU A CA 1
ATOM 851 C C . LEU A 1 109 ? 41.871 24.745 -34.762 1.00 56.62 109 LEU A C 1
ATOM 853 O O . LEU A 1 109 ? 42.686 25.473 -35.322 1.00 56.62 109 LEU A O 1
ATOM 857 N N . SER A 1 110 ? 42.098 24.219 -33.559 1.00 56.72 110 SER A N 1
ATOM 858 C CA . SER A 1 110 ? 43.293 24.506 -32.762 1.00 56.72 110 SER A CA 1
ATOM 859 C C . SER A 1 110 ? 44.522 23.672 -33.175 1.00 56.72 110 SER A C 1
ATOM 861 O O . SER A 1 110 ? 45.590 23.845 -32.595 1.00 56.72 110 SER A O 1
ATOM 863 N N . SER A 1 111 ? 44.403 22.761 -34.155 1.00 47.22 111 SER A N 1
ATOM 864 C CA . SER A 1 111 ? 45.444 21.767 -34.485 1.00 47.22 111 SER A CA 1
ATOM 865 C C . SER A 1 111 ? 46.198 21.982 -35.806 1.00 47.22 111 SER A C 1
ATOM 867 O O . SER A 1 111 ? 47.051 21.163 -36.137 1.00 47.22 111 SER A O 1
ATOM 869 N N . ILE A 1 112 ? 45.940 23.046 -36.575 1.00 49.66 112 ILE A N 1
ATOM 870 C CA . ILE A 1 112 ? 46.616 23.252 -37.871 1.00 49.66 112 ILE A CA 1
ATOM 871 C C . ILE A 1 112 ? 47.609 24.411 -37.767 1.00 49.66 112 ILE A C 1
ATOM 873 O O . ILE A 1 112 ? 47.242 25.582 -37.834 1.00 49.66 112 ILE A O 1
ATOM 877 N N . SER A 1 113 ? 48.891 24.082 -37.613 1.00 38.97 113 SER A N 1
ATOM 878 C CA . SER A 1 113 ? 50.012 25.011 -37.794 1.00 38.97 113 SER A CA 1
ATOM 879 C C . SER A 1 113 ? 51.287 24.250 -38.179 1.00 38.97 113 SER A C 1
ATOM 881 O O . SER A 1 113 ? 51.964 23.736 -37.296 1.00 38.97 113 SER A O 1
ATOM 883 N N . ALA A 1 114 ? 51.585 24.159 -39.488 1.00 36.94 114 ALA A N 1
ATOM 884 C CA . ALA A 1 114 ? 52.916 24.353 -40.114 1.00 36.94 114 ALA A CA 1
ATOM 885 C C . ALA A 1 114 ? 52.953 23.870 -41.598 1.00 36.94 114 ALA A C 1
ATOM 887 O O . ALA A 1 114 ? 52.248 22.916 -41.927 1.00 36.94 114 ALA A O 1
ATOM 888 N N . PRO A 1 115 ? 53.762 24.491 -42.494 1.00 48.50 115 PRO A N 1
ATOM 889 C CA . PRO A 1 115 ? 53.757 24.242 -43.945 1.00 48.50 115 PRO A CA 1
ATOM 890 C C . PRO A 1 115 ? 54.986 23.456 -44.466 1.00 48.50 115 PRO A C 1
ATOM 892 O O . PRO A 1 115 ? 56.020 23.399 -43.804 1.00 48.50 115 PRO A O 1
ATOM 895 N N . SER A 1 116 ? 54.898 22.915 -45.691 1.00 31.17 116 SER A N 1
ATOM 896 C CA . SER A 1 116 ? 56.016 22.294 -46.432 1.00 31.17 116 SER A CA 1
ATOM 897 C C . SER A 1 116 ? 56.130 22.859 -47.858 1.00 31.17 116 SER A C 1
ATOM 899 O O . SER A 1 116 ? 55.126 23.226 -48.467 1.00 31.17 116 SER A O 1
ATOM 901 N N . SER A 1 117 ? 57.364 22.948 -48.359 1.00 40.84 117 SER A N 1
ATOM 902 C CA . SER A 1 117 ? 57.804 23.546 -49.630 1.00 40.84 117 SER A CA 1
ATOM 903 C C . SER A 1 117 ? 58.519 22.487 -50.470 1.00 40.84 117 SER A C 1
ATOM 905 O O . SER A 1 117 ? 59.349 21.763 -49.923 1.00 40.84 117 SER A O 1
ATOM 907 N N . GLU A 1 118 ? 58.278 22.436 -51.785 1.00 32.06 118 GLU A N 1
ATOM 908 C CA . GLU A 1 118 ? 59.145 21.703 -52.715 1.00 32.06 118 GLU A CA 1
ATOM 909 C C . GLU A 1 118 ? 59.265 22.407 -54.080 1.00 32.06 118 GLU A C 1
ATOM 911 O O . GLU A 1 118 ? 58.356 23.085 -54.557 1.00 32.06 118 GLU A O 1
ATOM 916 N N . LYS A 1 119 ? 60.457 22.270 -54.668 1.00 35.22 119 LYS A N 1
ATOM 917 C CA . LYS A 1 119 ? 61.040 22.988 -55.808 1.00 35.22 119 LYS A CA 1
ATOM 918 C C . LYS A 1 119 ? 61.383 21.972 -56.900 1.00 35.22 119 LYS A C 1
ATOM 920 O O . LYS A 1 119 ? 61.944 20.930 -56.587 1.00 35.22 119 LYS A O 1
ATOM 925 N N . THR A 1 120 ? 61.201 22.293 -58.183 1.00 28.97 120 THR A N 1
ATOM 926 C CA . THR A 1 120 ? 61.911 21.602 -59.283 1.00 28.97 120 THR A CA 1
ATOM 927 C C . THR A 1 120 ? 62.170 22.562 -60.444 1.00 28.97 120 THR A C 1
ATOM 929 O O . THR A 1 120 ? 61.344 23.417 -60.754 1.00 28.97 120 THR A O 1
ATOM 932 N N . ALA A 1 121 ? 63.352 22.441 -61.053 1.00 29.70 121 ALA A N 1
ATOM 933 C CA . ALA A 1 121 ? 63.860 23.280 -62.130 1.00 29.70 121 ALA A CA 1
ATOM 934 C C . ALA A 1 121 ? 64.370 22.437 -63.312 1.00 29.70 121 ALA A C 1
ATOM 936 O O . ALA A 1 121 ? 64.954 21.380 -63.101 1.00 29.70 121 ALA A O 1
ATOM 937 N N . ALA A 1 122 ? 64.259 23.052 -64.497 1.00 35.59 122 ALA A N 1
ATOM 938 C CA . ALA A 1 122 ? 65.158 23.005 -65.659 1.00 35.59 122 ALA A CA 1
ATOM 939 C C . ALA A 1 122 ? 65.168 21.770 -66.597 1.00 35.59 122 ALA A C 1
ATOM 941 O O . ALA A 1 122 ? 65.005 20.654 -66.135 1.00 35.59 122 ALA A O 1
ATOM 942 N N . THR A 1 123 ? 65.494 21.817 -67.904 1.00 30.53 123 THR A N 1
ATOM 943 C CA . THR A 1 123 ? 65.493 22.792 -69.033 1.00 30.53 123 THR A CA 1
ATOM 944 C C . THR A 1 123 ? 66.281 22.118 -70.192 1.00 30.53 123 THR A C 1
ATOM 946 O O . THR A 1 123 ? 67.334 21.549 -69.939 1.00 30.53 123 THR A O 1
ATOM 949 N N . SER A 1 124 ? 65.845 22.303 -71.458 1.00 35.00 124 SER A N 1
ATOM 950 C CA . SER A 1 124 ? 66.683 22.646 -72.651 1.00 35.00 124 SER A CA 1
ATOM 951 C C . SER A 1 124 ? 67.376 21.617 -73.593 1.00 35.00 124 SER A C 1
ATOM 953 O O . SER A 1 124 ? 68.301 20.925 -73.192 1.00 35.00 124 SER A O 1
ATOM 955 N N . LYS A 1 125 ? 67.106 21.852 -74.907 1.00 29.97 125 LYS A N 1
ATOM 956 C CA . LYS A 1 125 ? 68.016 21.978 -76.100 1.00 29.97 125 LYS A CA 1
ATOM 957 C C . LYS A 1 125 ? 68.636 20.715 -76.743 1.00 29.97 125 LYS A C 1
ATOM 959 O O . LYS A 1 125 ? 68.906 19.759 -76.046 1.00 29.97 125 LYS A O 1
ATOM 964 N N . LYS A 1 126 ? 69.026 20.667 -78.037 1.00 31.02 126 LYS A N 1
ATOM 965 C CA . LYS A 1 126 ? 68.982 21.568 -79.229 1.00 31.02 126 LYS A CA 1
ATOM 966 C C . LYS A 1 126 ? 69.675 20.861 -80.428 1.00 31.02 126 LYS A C 1
ATOM 968 O O . LYS A 1 126 ? 70.717 20.272 -80.198 1.00 31.02 126 LYS A O 1
ATOM 973 N N . VAL A 1 127 ? 69.118 21.026 -81.646 1.00 29.31 127 VAL A N 1
ATOM 974 C CA . VAL A 1 127 ? 69.716 21.243 -83.013 1.00 29.31 127 VAL A CA 1
ATOM 975 C C . VAL A 1 127 ? 70.898 20.350 -83.451 1.00 29.31 127 VAL A C 1
ATOM 977 O O . VAL A 1 127 ? 71.926 20.319 -82.795 1.00 29.31 127 VAL A O 1
ATOM 980 N N . ALA A 1 128 ? 70.754 19.533 -84.502 1.00 32.19 128 ALA A N 1
ATOM 981 C CA . ALA A 1 128 ? 70.884 19.797 -85.958 1.00 32.19 128 ALA A CA 1
ATOM 982 C C . ALA A 1 128 ? 72.316 20.010 -86.485 1.00 32.19 128 ALA A C 1
ATOM 984 O O . ALA A 1 128 ? 73.054 20.817 -85.936 1.00 32.19 128 ALA A O 1
ATOM 985 N N . SER A 1 129 ? 72.643 19.379 -87.621 1.00 28.72 129 SER A N 1
ATOM 986 C CA . SER A 1 129 ? 73.262 20.036 -88.786 1.00 28.72 129 SER A CA 1
ATOM 987 C C . SER A 1 129 ? 73.349 19.086 -89.993 1.00 28.72 129 SER A C 1
ATOM 989 O O . SER A 1 129 ? 73.515 17.880 -89.842 1.00 28.72 129 SER A O 1
ATOM 991 N N . ASN A 1 130 ? 73.237 19.693 -91.174 1.00 33.12 130 ASN A N 1
ATOM 992 C CA . ASN A 1 130 ? 73.296 19.151 -92.533 1.00 33.12 130 ASN A CA 1
ATOM 993 C C . ASN A 1 130 ? 74.727 18.814 -93.000 1.00 33.12 130 ASN A C 1
ATOM 995 O O . ASN A 1 130 ? 75.673 19.420 -92.497 1.00 33.12 130 ASN A O 1
ATOM 999 N N . ASN A 1 131 ? 74.861 18.011 -94.070 1.00 37.34 131 ASN A N 1
ATOM 1000 C CA . ASN A 1 131 ? 75.516 18.473 -95.309 1.00 37.34 131 ASN A CA 1
ATOM 1001 C C . ASN A 1 131 ? 75.289 17.552 -96.530 1.00 37.34 131 ASN A C 1
ATOM 1003 O O . ASN A 1 131 ? 75.201 16.334 -96.394 1.00 37.34 131 ASN A O 1
ATOM 1007 N N . ALA A 1 132 ? 75.200 18.186 -97.706 1.00 31.94 132 ALA A N 1
ATOM 1008 C CA . ALA A 1 132 ? 75.242 17.623 -99.065 1.00 31.94 132 ALA A CA 1
ATOM 1009 C C . ALA A 1 132 ? 76.706 17.252 -99.436 1.00 31.94 132 ALA A C 1
ATOM 1011 O O . ALA A 1 132 ? 77.610 17.619 -98.698 1.00 31.94 132 ALA A O 1
ATOM 1012 N N . GLU A 1 133 ? 77.087 16.502 -100.473 1.00 32.62 133 GLU A N 1
ATOM 1013 C CA . GLU A 1 133 ? 76.648 16.333 -101.864 1.00 32.62 133 GLU A CA 1
ATOM 1014 C C . GLU A 1 133 ? 77.156 14.960 -102.372 1.00 32.62 133 GLU A C 1
ATOM 1016 O O . GLU A 1 133 ? 78.145 14.456 -101.854 1.00 32.62 133 GLU A O 1
ATOM 1021 N N . GLN A 1 134 ? 76.541 14.370 -103.408 1.00 37.97 134 GLN A N 1
ATOM 1022 C CA . GLN A 1 134 ? 77.249 13.940 -104.634 1.00 37.97 134 GLN A CA 1
ATOM 1023 C C . GLN A 1 134 ? 76.347 13.126 -105.570 1.00 37.97 134 GLN A C 1
ATOM 1025 O O . GLN A 1 134 ? 75.714 12.118 -105.227 1.00 37.97 134 GLN A O 1
ATOM 1030 N N . LYS A 1 135 ? 76.315 13.638 -106.794 1.00 40.91 135 LYS A N 1
ATOM 1031 C CA . LYS A 1 135 ? 75.360 13.408 -107.863 1.00 40.91 135 LYS A CA 1
ATOM 1032 C C . LYS A 1 135 ? 76.004 12.523 -108.933 1.00 40.91 135 LYS A C 1
ATOM 1034 O O . LYS A 1 135 ? 76.319 12.977 -110.016 1.00 40.91 135 LYS A O 1
ATOM 1039 N N . GLU A 1 136 ? 76.228 11.259 -108.598 1.00 45.06 136 GLU A N 1
ATOM 1040 C CA . GLU A 1 136 ? 76.455 10.168 -109.568 1.00 45.06 136 GLU A CA 1
ATOM 1041 C C . GLU A 1 136 ? 75.908 8.853 -108.995 1.00 45.06 136 GLU A C 1
ATOM 1043 O O . GLU A 1 136 ? 76.478 7.771 -109.036 1.00 45.06 136 GLU A O 1
ATOM 1048 N N . SER A 1 137 ? 74.774 9.013 -108.325 1.00 48.62 137 SER A N 1
ATOM 1049 C CA . SER A 1 137 ? 74.050 7.971 -107.619 1.00 48.62 137 SER A CA 1
ATOM 1050 C C . SER A 1 137 ? 72.546 8.146 -107.799 1.00 48.62 137 SER A C 1
ATOM 1052 O O . SER A 1 137 ? 71.802 7.319 -107.311 1.00 48.62 137 SER A O 1
ATOM 1054 N N . GLU A 1 138 ? 72.073 9.165 -108.529 1.00 51.44 138 GLU A N 1
ATOM 1055 C CA . GLU A 1 138 ? 70.659 9.561 -108.549 1.00 51.44 138 GLU A CA 1
ATOM 1056 C C . GLU A 1 138 ? 69.723 8.493 -109.113 1.00 51.44 138 GLU A C 1
ATOM 1058 O O . GLU A 1 138 ? 68.658 8.326 -108.556 1.00 51.44 138 GLU A O 1
ATOM 1063 N N . LYS A 1 139 ? 70.101 7.681 -110.108 1.00 49.12 139 LYS A N 1
ATOM 1064 C CA . LYS A 1 139 ? 69.183 6.647 -110.635 1.00 49.12 139 LYS A CA 1
ATOM 1065 C C . LYS A 1 139 ? 69.130 5.363 -109.790 1.00 49.12 139 LYS A C 1
ATOM 1067 O O . LYS A 1 139 ? 68.081 4.735 -109.712 1.00 49.12 139 LYS A O 1
ATOM 1072 N N . LYS A 1 140 ? 70.239 4.992 -109.130 1.00 51.91 140 LYS A N 1
ATOM 1073 C CA . LYS A 1 140 ? 70.316 3.848 -108.196 1.00 51.91 140 LYS A CA 1
ATOM 1074 C C . LYS A 1 140 ? 69.813 4.236 -106.802 1.00 51.91 140 LYS A C 1
ATOM 1076 O O . LYS A 1 140 ? 69.033 3.492 -106.235 1.00 51.91 140 LYS A O 1
ATOM 1081 N N . LYS A 1 141 ? 70.133 5.444 -106.322 1.00 54.62 141 LYS A N 1
ATOM 1082 C CA . LYS A 1 141 ? 69.535 6.058 -105.129 1.00 54.62 141 LYS A CA 1
ATOM 1083 C C . LYS A 1 141 ? 68.072 6.394 -105.321 1.00 54.62 141 LYS A C 1
ATOM 1085 O O . LYS A 1 141 ? 67.390 6.350 -104.328 1.00 54.62 141 LYS A O 1
ATOM 1090 N N . GLU A 1 142 ? 67.555 6.745 -106.499 1.00 58.19 142 GLU A N 1
ATOM 1091 C CA . GLU A 1 142 ? 66.108 6.987 -106.659 1.00 58.19 142 GLU A CA 1
ATOM 1092 C C . GLU A 1 142 ? 65.315 5.672 -106.653 1.00 58.19 142 GLU A C 1
ATOM 1094 O O . GLU A 1 142 ? 64.218 5.642 -106.105 1.00 58.19 142 GLU A O 1
ATOM 1099 N N . LEU A 1 143 ? 65.878 4.578 -107.184 1.00 58.84 143 LEU A N 1
ATOM 1100 C CA . LEU A 1 143 ? 65.279 3.242 -107.082 1.00 58.84 143 LEU A CA 1
ATOM 1101 C C . LEU A 1 143 ? 65.400 2.674 -105.655 1.00 58.84 143 LEU A C 1
ATOM 1103 O O . LEU A 1 143 ? 64.396 2.273 -105.085 1.00 58.84 143 LEU A O 1
ATOM 1107 N N . GLU A 1 144 ? 66.584 2.749 -105.035 1.00 64.94 144 GLU A N 1
ATOM 1108 C CA . GLU A 1 144 ? 66.808 2.361 -103.631 1.00 64.94 144 GLU A CA 1
ATOM 1109 C C . GLU A 1 144 ? 66.052 3.275 -102.655 1.00 64.94 144 GLU A C 1
ATOM 1111 O O . GLU A 1 144 ? 65.612 2.811 -101.615 1.00 64.94 144 GLU A O 1
ATOM 1116 N N . LYS A 1 145 ? 65.848 4.559 -102.976 1.00 68.88 145 LYS A N 1
ATOM 1117 C CA . LYS A 1 145 ? 65.014 5.486 -102.192 1.00 68.88 145 LY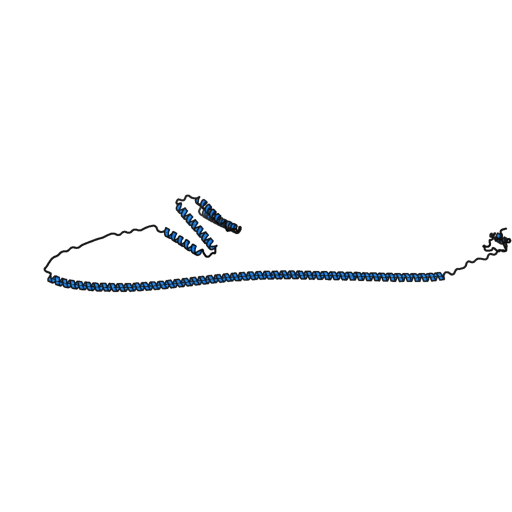S A CA 1
ATOM 1118 C C . LYS A 1 145 ? 63.537 5.174 -102.364 1.00 68.88 145 LYS A C 1
ATOM 1120 O O . LYS A 1 145 ? 62.838 5.254 -101.373 1.00 68.88 145 LYS A O 1
ATOM 1125 N N . LYS A 1 146 ? 63.062 4.780 -103.551 1.00 70.25 146 LYS A N 1
ATOM 1126 C CA . LYS A 1 146 ? 61.675 4.316 -103.736 1.00 70.25 146 LYS A CA 1
ATOM 1127 C C . LYS A 1 146 ? 61.423 2.985 -103.029 1.00 70.25 146 LYS A C 1
ATOM 1129 O O . LYS A 1 146 ? 60.403 2.858 -102.369 1.00 70.25 146 LYS A O 1
ATOM 1134 N N . GLU A 1 147 ? 62.355 2.035 -103.088 1.00 72.44 147 GLU A N 1
ATOM 1135 C CA . GLU A 1 147 ? 62.262 0.777 -102.334 1.00 72.44 147 GLU A CA 1
ATOM 1136 C C . GLU A 1 147 ? 62.403 1.001 -100.820 1.00 72.44 147 GLU A C 1
ATOM 1138 O O . GLU A 1 147 ? 61.667 0.392 -100.050 1.00 72.44 147 GLU A O 1
ATOM 1143 N N . ALA A 1 148 ? 63.280 1.907 -100.374 1.00 74.62 148 ALA A N 1
ATOM 1144 C CA . ALA A 1 148 ? 63.408 2.276 -98.964 1.00 74.62 148 ALA A CA 1
ATOM 1145 C C . ALA A 1 148 ? 62.214 3.099 -98.460 1.00 74.62 148 ALA A C 1
ATOM 1147 O O . ALA A 1 148 ? 61.811 2.917 -97.319 1.00 74.62 148 ALA A O 1
ATOM 1148 N N . GLU A 1 149 ? 61.622 3.970 -99.283 1.00 78.25 149 GLU A N 1
ATOM 1149 C CA . GLU A 1 149 ? 60.379 4.691 -98.974 1.00 78.25 149 GLU A CA 1
ATOM 1150 C C . GLU A 1 149 ? 59.182 3.730 -98.952 1.00 78.25 149 GLU A C 1
ATOM 1152 O O . GLU A 1 149 ? 58.346 3.843 -98.064 1.00 78.25 149 GLU A O 1
ATOM 1157 N N . GLU A 1 150 ? 59.116 2.735 -99.845 1.00 78.19 150 GLU A N 1
ATOM 1158 C CA . GLU A 1 150 ? 58.080 1.693 -99.823 1.00 78.19 150 GLU A CA 1
ATOM 1159 C C . GLU A 1 150 ? 58.246 0.744 -98.624 1.00 78.19 150 GLU A C 1
ATOM 1161 O O . GLU A 1 150 ? 57.261 0.376 -97.985 1.00 78.19 150 GLU A O 1
ATOM 1166 N N . GLN A 1 151 ? 59.478 0.364 -98.272 1.00 76.62 151 GLN A N 1
ATOM 1167 C CA . GLN A 1 151 ? 59.764 -0.418 -97.065 1.00 76.62 151 GLN A CA 1
ATOM 1168 C C . GLN A 1 151 ? 59.505 0.387 -95.790 1.00 76.62 151 GLN A C 1
ATOM 1170 O O . GLN A 1 151 ? 58.946 -0.163 -94.845 1.00 76.62 151 GLN A O 1
ATOM 1175 N N . ALA A 1 152 ? 59.846 1.678 -95.763 1.00 80.19 152 ALA A N 1
ATOM 1176 C CA . ALA A 1 152 ? 59.533 2.567 -94.648 1.00 80.19 152 ALA A CA 1
ATOM 1177 C C . ALA A 1 152 ? 58.021 2.769 -94.504 1.00 80.19 152 ALA A C 1
ATOM 1179 O O . ALA A 1 152 ? 57.522 2.720 -93.386 1.00 80.19 152 ALA A O 1
ATOM 1180 N N . LEU A 1 153 ? 57.283 2.906 -95.612 1.00 83.25 153 LEU A N 1
ATOM 1181 C CA . LEU A 1 153 ? 55.824 3.004 -95.602 1.00 83.25 153 LEU A CA 1
ATOM 1182 C C . LEU A 1 153 ? 55.177 1.699 -95.117 1.00 83.25 153 LEU A C 1
ATOM 1184 O O . LEU A 1 153 ? 54.282 1.741 -94.281 1.00 83.25 153 LEU A O 1
ATOM 1188 N N . LYS A 1 154 ? 55.666 0.532 -95.563 1.00 79.81 154 LYS A N 1
ATOM 1189 C CA . LYS A 1 154 ? 55.206 -0.777 -95.061 1.00 79.81 154 LYS A CA 1
ATOM 1190 C C . LYS A 1 154 ? 55.516 -0.965 -93.574 1.00 79.81 154 LYS A C 1
ATOM 1192 O O . LYS A 1 154 ? 54.656 -1.440 -92.843 1.00 79.81 154 LYS A O 1
ATOM 1197 N N . GLN A 1 155 ? 56.703 -0.562 -93.116 1.00 80.69 155 GLN A N 1
ATOM 1198 C CA . GLN A 1 155 ? 57.067 -0.592 -91.695 1.00 80.69 155 GLN A CA 1
ATOM 1199 C C . GLN A 1 155 ? 56.239 0.395 -90.863 1.00 80.69 155 GLN A C 1
ATOM 1201 O O . GLN A 1 155 ? 55.873 0.080 -89.733 1.00 80.69 155 GLN A O 1
ATOM 1206 N N . GLU A 1 156 ? 55.929 1.579 -91.395 1.00 86.00 156 GLU A N 1
ATOM 1207 C CA . GLU A 1 156 ? 55.071 2.565 -90.737 1.00 86.00 156 GLU A CA 1
ATOM 1208 C C . GLU A 1 156 ? 53.625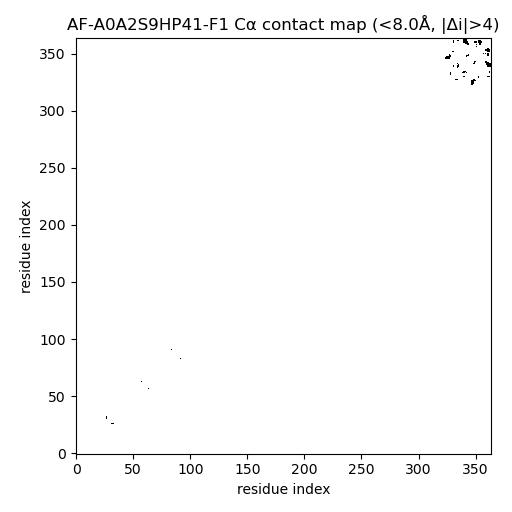 2.067 -90.642 1.00 86.00 156 GLU A C 1
ATOM 1210 O O . GLU A 1 156 ? 53.023 2.171 -89.575 1.00 86.00 156 GLU A O 1
ATOM 1215 N N . ASP A 1 157 ? 53.083 1.466 -91.702 1.00 84.00 157 ASP A N 1
ATOM 1216 C CA . ASP A 1 157 ? 51.742 0.878 -91.690 1.00 84.00 157 ASP A CA 1
ATOM 1217 C C . ASP A 1 157 ? 51.657 -0.361 -90.783 1.00 84.00 157 ASP A C 1
ATOM 1219 O O . ASP A 1 157 ? 50.687 -0.497 -90.038 1.00 84.00 157 ASP A O 1
ATOM 1223 N N . GLU A 1 158 ? 52.679 -1.223 -90.750 1.00 87.44 158 GLU A N 1
ATOM 1224 C CA . GLU A 1 158 ? 52.754 -2.358 -89.816 1.00 87.44 158 GLU A CA 1
ATOM 1225 C C . GLU A 1 158 ? 52.863 -1.881 -88.360 1.00 87.44 158 GLU A C 1
ATOM 1227 O O . GLU A 1 158 ? 52.165 -2.389 -87.479 1.00 87.44 158 GLU A O 1
ATOM 1232 N N . LYS A 1 159 ? 53.655 -0.831 -88.106 1.00 87.81 159 LYS A N 1
ATOM 1233 C CA . LYS A 1 159 ? 53.740 -0.182 -86.794 1.00 87.81 159 LYS A CA 1
ATOM 1234 C C . LYS A 1 159 ? 52.416 0.466 -86.392 1.00 87.81 159 LYS A C 1
ATOM 1236 O O . LYS A 1 159 ? 52.000 0.312 -85.250 1.00 87.81 159 LYS A O 1
ATOM 1241 N N . ARG A 1 160 ? 51.716 1.142 -87.310 1.00 88.81 160 ARG A N 1
ATOM 1242 C CA . ARG A 1 160 ? 50.377 1.703 -87.058 1.00 88.81 160 ARG A CA 1
ATOM 1243 C C . ARG A 1 160 ? 49.363 0.610 -86.737 1.00 88.81 160 ARG A C 1
ATOM 1245 O O . ARG A 1 160 ? 48.553 0.800 -85.833 1.00 88.81 160 ARG A O 1
ATOM 1252 N N . LEU A 1 161 ? 49.421 -0.528 -87.431 1.00 88.31 161 LEU A N 1
ATOM 1253 C CA . LEU A 1 161 ? 48.555 -1.675 -87.162 1.00 88.31 161 LEU A CA 1
ATOM 1254 C C . LEU A 1 161 ? 48.851 -2.291 -85.784 1.00 88.31 161 LEU A C 1
ATOM 1256 O O . LEU A 1 161 ? 47.921 -2.600 -85.037 1.00 88.31 161 LEU A O 1
ATOM 1260 N N . ALA A 1 162 ? 50.132 -2.425 -85.429 1.00 89.25 162 ALA A N 1
ATOM 1261 C CA . ALA A 1 162 ? 50.575 -2.908 -84.124 1.00 89.25 162 ALA A CA 1
ATOM 1262 C C . ALA A 1 162 ? 50.179 -1.945 -82.989 1.00 89.25 162 ALA A C 1
ATOM 1264 O O . ALA A 1 162 ? 49.655 -2.389 -81.968 1.00 89.25 162 ALA A O 1
ATOM 1265 N N . ASP A 1 163 ? 50.346 -0.635 -83.186 1.00 90.69 163 ASP A N 1
ATOM 1266 C CA . ASP A 1 163 ? 49.933 0.404 -82.236 1.00 90.69 163 ASP A CA 1
ATOM 1267 C C . ASP A 1 163 ? 48.401 0.428 -82.065 1.00 90.69 163 ASP A C 1
ATOM 1269 O O . ASP A 1 163 ? 47.895 0.570 -80.948 1.00 90.69 163 ASP A O 1
ATOM 1273 N N . GLU A 1 164 ? 47.632 0.232 -83.143 1.00 91.19 164 GLU A N 1
ATOM 1274 C CA . GLU A 1 164 ? 46.169 0.126 -83.082 1.00 91.19 164 GLU A CA 1
ATOM 1275 C C . GLU A 1 164 ? 45.713 -1.145 -82.347 1.00 91.19 164 GLU A C 1
ATOM 1277 O O . GLU A 1 164 ? 44.799 -1.083 -81.519 1.00 91.19 164 GLU A O 1
ATOM 1282 N N . GLN A 1 165 ? 46.358 -2.292 -82.594 1.00 90.62 165 GLN A N 1
ATOM 1283 C CA . GLN A 1 165 ? 46.090 -3.538 -81.869 1.00 90.62 165 GLN A CA 1
ATOM 1284 C C . GLN A 1 165 ? 46.452 -3.423 -80.385 1.00 90.62 165 GLN A C 1
ATOM 1286 O O . GLN A 1 165 ? 45.649 -3.814 -79.536 1.00 90.62 165 GLN A O 1
ATOM 1291 N N . ALA A 1 166 ? 47.601 -2.830 -80.054 1.00 91.38 166 ALA A N 1
ATOM 1292 C CA . ALA A 1 166 ? 48.016 -2.590 -78.675 1.00 91.38 166 ALA A CA 1
ATOM 1293 C C . ALA A 1 166 ? 47.039 -1.654 -77.948 1.00 91.38 166 ALA A C 1
ATOM 1295 O O . ALA A 1 166 ? 46.658 -1.916 -76.806 1.00 91.38 166 ALA A O 1
ATOM 1296 N N . ARG A 1 167 ? 46.560 -0.600 -78.623 1.00 93.44 167 ARG A N 1
ATOM 1297 C CA . ARG A 1 167 ? 45.552 0.314 -78.073 1.00 93.44 167 ARG A CA 1
ATOM 1298 C C . ARG A 1 167 ? 44.207 -0.380 -77.847 1.00 93.44 167 ARG A C 1
ATOM 1300 O O . ARG A 1 167 ? 43.610 -0.182 -76.792 1.00 93.44 167 ARG A O 1
ATOM 1307 N N . LYS A 1 168 ? 43.750 -1.217 -78.787 1.00 93.12 168 LYS A N 1
ATOM 1308 C CA . LYS A 1 168 ? 42.525 -2.026 -78.636 1.00 93.12 168 LYS A CA 1
ATOM 1309 C C . LYS A 1 168 ? 42.635 -3.012 -77.470 1.00 93.12 168 LYS A C 1
ATOM 1311 O O . LYS A 1 168 ? 41.712 -3.093 -76.666 1.00 93.12 168 LYS A O 1
ATOM 1316 N N . GLN A 1 169 ? 43.774 -3.693 -77.327 1.00 91.62 169 GLN A N 1
ATOM 1317 C CA . GLN A 1 169 ? 44.028 -4.599 -76.202 1.00 91.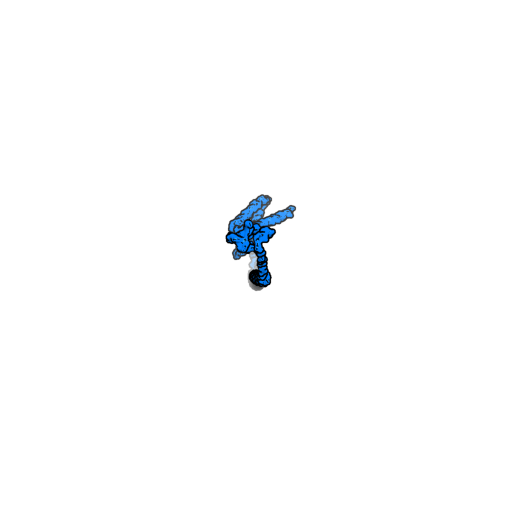62 169 GLN A CA 1
ATOM 1318 C C . GLN A 1 169 ? 44.074 -3.858 -74.859 1.00 91.62 169 GLN A C 1
ATOM 1320 O O . GLN A 1 169 ? 43.487 -4.326 -73.886 1.00 91.62 169 GLN A O 1
ATOM 1325 N N . GLN A 1 170 ? 44.717 -2.688 -74.792 1.00 91.81 170 GLN A N 1
ATOM 1326 C CA . GLN A 1 170 ? 44.713 -1.860 -73.582 1.00 91.81 170 GLN A CA 1
ATOM 1327 C C . GLN A 1 170 ? 43.311 -1.354 -73.228 1.00 91.81 170 GLN A C 1
ATOM 1329 O O . GLN A 1 170 ? 42.945 -1.345 -72.054 1.00 91.81 170 GLN A O 1
ATOM 1334 N N . GLU A 1 171 ? 42.515 -0.940 -74.216 1.00 94.06 171 GLU A N 1
ATOM 1335 C CA . GLU A 1 171 ? 41.138 -0.497 -73.992 1.00 94.06 171 GLU A CA 1
ATOM 1336 C C . GLU A 1 171 ? 40.250 -1.647 -73.493 1.00 94.06 171 GLU A C 1
ATOM 1338 O O . GLU A 1 171 ? 39.481 -1.462 -72.551 1.00 94.06 171 GLU A O 1
ATOM 1343 N N . GLU A 1 172 ? 40.398 -2.849 -74.053 1.00 93.56 172 GLU A N 1
ATOM 1344 C CA . GLU A 1 172 ? 39.691 -4.047 -73.593 1.00 93.56 172 GLU A CA 1
ATOM 1345 C C . GLU A 1 172 ? 40.107 -4.458 -72.171 1.00 93.56 172 GLU A C 1
ATOM 1347 O O . GLU A 1 172 ? 39.242 -4.675 -71.320 1.00 93.56 172 GLU A O 1
ATOM 1352 N N . GLN A 1 173 ? 41.410 -4.471 -71.865 1.00 92.69 173 GLN A N 1
ATOM 1353 C CA . GLN A 1 173 ? 41.908 -4.729 -70.508 1.00 92.69 173 GLN A CA 1
ATOM 1354 C C . GLN A 1 173 ? 41.390 -3.696 -69.506 1.00 92.69 173 GLN A C 1
ATOM 1356 O O . GLN A 1 173 ? 40.969 -4.060 -68.408 1.00 92.69 173 GLN A O 1
ATOM 1361 N N . LYS A 1 174 ? 41.366 -2.414 -69.887 1.00 94.94 174 LYS A N 1
ATOM 1362 C CA . LYS A 1 174 ? 40.816 -1.348 -69.049 1.00 94.94 174 LYS A CA 1
ATOM 1363 C C . LYS A 1 174 ? 39.318 -1.542 -68.808 1.00 94.94 174 LYS A C 1
ATOM 1365 O O . LYS A 1 174 ? 38.879 -1.428 -67.671 1.00 94.94 174 LYS A O 1
ATOM 1370 N N . ARG A 1 175 ? 38.540 -1.897 -69.837 1.00 95.81 175 ARG A N 1
ATOM 1371 C CA . ARG A 1 175 ? 37.101 -2.185 -69.692 1.00 95.81 175 ARG A CA 1
ATOM 1372 C C . ARG A 1 175 ? 36.838 -3.366 -68.758 1.00 95.81 175 ARG A C 1
ATOM 1374 O O . ARG A 1 175 ? 35.937 -3.277 -67.929 1.00 95.81 175 ARG A O 1
ATOM 1381 N N . LEU A 1 176 ? 37.622 -4.440 -68.864 1.00 95.06 176 LEU A N 1
ATOM 1382 C CA . LEU A 1 176 ? 37.517 -5.597 -67.969 1.00 95.06 176 LEU A CA 1
ATOM 1383 C C . LEU A 1 176 ? 37.893 -5.238 -66.524 1.00 95.06 176 LEU A C 1
ATOM 1385 O O . LEU A 1 176 ? 37.197 -5.651 -65.596 1.00 95.06 176 LEU A O 1
ATOM 1389 N N . ALA A 1 177 ? 38.946 -4.439 -66.329 1.00 94.69 177 ALA A N 1
ATOM 1390 C CA . ALA A 1 177 ? 39.348 -3.949 -65.012 1.00 94.69 177 ALA A CA 1
ATOM 1391 C C . ALA A 1 177 ? 38.276 -3.037 -64.387 1.00 94.69 177 ALA A C 1
ATOM 1393 O O . ALA A 1 177 ? 37.916 -3.227 -63.225 1.00 94.69 177 ALA A O 1
ATOM 1394 N N . ASP A 1 178 ? 37.709 -2.108 -65.163 1.00 95.38 178 ASP A N 1
ATOM 1395 C CA . ASP A 1 178 ? 36.630 -1.217 -64.721 1.00 95.38 178 ASP A CA 1
ATOM 1396 C C . ASP A 1 178 ? 35.351 -2.011 -64.377 1.00 95.38 178 ASP A C 1
ATOM 1398 O O . ASP A 1 178 ? 34.683 -1.726 -63.378 1.00 95.38 178 ASP A O 1
ATOM 1402 N N . GLU A 1 179 ? 35.012 -3.050 -65.151 1.00 95.38 179 GLU A N 1
ATOM 1403 C CA . GLU A 1 179 ? 33.875 -3.933 -64.860 1.00 95.38 179 GLU A CA 1
ATOM 1404 C C . GLU A 1 179 ? 34.096 -4.759 -63.582 1.00 95.38 179 GLU A C 1
ATOM 1406 O O . GLU A 1 179 ? 33.184 -4.866 -62.755 1.00 95.38 179 GLU A O 1
ATOM 1411 N N . GLN A 1 180 ? 35.296 -5.314 -63.381 1.00 94.50 180 GLN A N 1
ATOM 1412 C CA . GLN A 1 180 ? 35.647 -6.037 -62.155 1.00 94.50 180 GLN A CA 1
ATOM 1413 C C . GLN A 1 180 ? 35.624 -5.119 -60.930 1.00 94.50 180 GLN A C 1
ATOM 1415 O O . GLN A 1 180 ? 35.037 -5.488 -59.912 1.00 94.50 180 GLN A O 1
ATOM 1420 N N . ALA A 1 181 ? 36.185 -3.911 -61.036 1.00 94.94 181 ALA A N 1
ATOM 1421 C CA . ALA A 1 181 ? 36.158 -2.920 -59.966 1.00 94.94 181 ALA A CA 1
ATOM 1422 C C . ALA A 1 181 ? 34.717 -2.533 -59.599 1.00 94.94 181 ALA A C 1
ATOM 1424 O O . ALA A 1 181 ? 34.363 -2.498 -58.420 1.00 94.94 181 ALA A O 1
ATOM 1425 N N . ARG A 1 182 ? 33.847 -2.329 -60.599 1.00 96.56 182 ARG A N 1
ATOM 1426 C CA . ARG A 1 182 ? 32.427 -2.034 -60.371 1.00 96.56 182 ARG A CA 1
ATOM 1427 C C . ARG A 1 182 ? 31.692 -3.198 -59.698 1.00 96.56 182 ARG A C 1
ATOM 1429 O O . ARG A 1 182 ? 30.931 -2.952 -58.765 1.00 96.56 182 ARG A O 1
ATOM 1436 N N . LYS A 1 183 ? 31.930 -4.446 -60.122 1.00 95.94 183 LYS A N 1
ATOM 1437 C CA . LYS A 1 183 ? 31.339 -5.641 -59.484 1.00 95.94 183 LYS A CA 1
ATOM 1438 C C . LYS A 1 183 ? 31.788 -5.789 -58.030 1.00 95.94 183 LYS A C 1
ATOM 1440 O O . LYS A 1 183 ? 30.946 -6.001 -57.163 1.00 95.94 183 LYS A O 1
ATOM 1445 N N . GLN A 1 184 ? 33.080 -5.606 -57.751 1.00 94.69 184 GLN A N 1
ATOM 1446 C CA . GLN A 1 184 ? 33.614 -5.643 -56.386 1.00 94.69 184 GLN A CA 1
ATOM 1447 C C . GLN A 1 184 ? 33.023 -4.531 -55.514 1.00 94.69 184 GLN A C 1
ATOM 1449 O O . GLN A 1 184 ? 32.649 -4.780 -54.370 1.00 94.69 184 GLN A O 1
ATOM 1454 N N . GLN A 1 185 ? 32.889 -3.316 -56.049 1.00 94.88 185 GLN A N 1
ATOM 1455 C CA . GLN A 1 185 ? 32.287 -2.204 -55.319 1.00 94.88 185 GLN A CA 1
ATOM 1456 C C . GLN A 1 185 ? 30.797 -2.449 -55.027 1.00 94.88 185 GLN A C 1
ATOM 1458 O O . GLN A 1 185 ? 30.327 -2.143 -53.931 1.00 94.88 185 GLN A O 1
ATOM 1463 N N . GLU A 1 186 ? 30.047 -3.014 -55.977 1.00 96.44 186 GLU A N 1
ATOM 1464 C CA . GLU A 1 186 ? 28.640 -3.373 -55.782 1.00 96.44 186 GLU A CA 1
ATOM 1465 C C . GLU A 1 186 ? 28.477 -4.489 -54.740 1.00 96.44 186 GLU A C 1
ATOM 1467 O O . GLU A 1 186 ? 27.614 -4.390 -53.868 1.00 96.44 186 GLU A O 1
ATOM 1472 N N . GLU A 1 187 ? 29.333 -5.511 -54.766 1.00 96.06 187 GLU A N 1
ATOM 1473 C CA . GLU A 1 187 ? 29.342 -6.584 -53.768 1.00 96.06 187 GLU A CA 1
ATOM 1474 C C . GLU A 1 187 ? 29.696 -6.063 -52.367 1.00 96.06 187 GLU A C 1
ATOM 1476 O O . GLU A 1 187 ? 28.977 -6.347 -51.407 1.00 96.06 187 GLU A O 1
ATOM 1481 N N . GLN A 1 188 ? 30.730 -5.222 -52.244 1.00 94.50 188 GLN A N 1
ATOM 1482 C CA . GLN A 1 188 ? 31.079 -4.569 -50.977 1.00 94.50 188 GLN A CA 1
ATOM 1483 C C . GLN A 1 188 ? 29.933 -3.707 -50.447 1.00 94.50 188 GLN A C 1
ATOM 1485 O O . GLN A 1 188 ? 29.626 -3.758 -49.255 1.00 94.50 188 GLN A O 1
ATOM 1490 N N . LYS A 1 189 ? 29.262 -2.950 -51.323 1.00 96.88 189 LYS A N 1
ATOM 1491 C CA . LYS A 1 189 ? 28.095 -2.153 -50.940 1.00 96.88 189 LYS A CA 1
ATOM 1492 C C . LYS A 1 189 ? 26.947 -3.040 -50.457 1.00 96.88 189 LYS A C 1
ATOM 1494 O O . LYS A 1 189 ? 26.365 -2.749 -49.420 1.00 96.88 189 LYS A O 1
ATOM 1499 N N . ARG A 1 190 ? 26.655 -4.146 -51.150 1.00 97.50 190 ARG A N 1
ATOM 1500 C CA . ARG A 1 190 ? 25.619 -5.106 -50.731 1.00 97.50 190 ARG A CA 1
ATOM 1501 C C . ARG A 1 190 ? 25.926 -5.725 -49.367 1.00 97.50 190 ARG A C 1
ATOM 1503 O O . ARG A 1 190 ? 25.021 -5.823 -48.544 1.00 97.50 190 ARG A O 1
ATOM 1510 N N . LEU A 1 191 ? 27.180 -6.101 -49.111 1.00 96.56 191 LEU A N 1
ATOM 1511 C CA . LEU A 1 191 ? 27.610 -6.629 -47.812 1.00 96.56 191 LEU A CA 1
ATOM 1512 C C . LEU A 1 191 ? 27.505 -5.573 -46.704 1.00 96.56 191 LEU A C 1
ATOM 1514 O O . LEU A 1 191 ? 27.031 -5.886 -45.612 1.00 96.56 191 LEU A O 1
ATOM 1518 N N . ALA A 1 192 ? 27.893 -4.326 -46.984 1.00 96.12 192 ALA A N 1
ATOM 1519 C CA . ALA A 1 192 ? 27.756 -3.217 -46.043 1.00 96.12 192 ALA A CA 1
ATOM 1520 C C . ALA A 1 192 ? 26.281 -2.921 -45.719 1.00 96.12 192 ALA A C 1
ATOM 1522 O O . ALA A 1 192 ? 25.927 -2.796 -44.546 1.00 96.12 192 ALA A O 1
ATOM 1523 N N . ASP A 1 193 ? 25.410 -2.884 -46.732 1.00 96.94 193 ASP A N 1
ATOM 1524 C CA . ASP A 1 193 ? 23.967 -2.675 -46.564 1.00 96.94 193 ASP A CA 1
ATOM 1525 C C . ASP A 1 193 ? 23.321 -3.834 -45.775 1.00 96.94 193 ASP A C 1
ATOM 1527 O O . ASP A 1 193 ? 22.479 -3.607 -44.900 1.00 96.94 193 ASP A O 1
ATOM 1531 N N . GLU A 1 194 ? 23.736 -5.084 -46.018 1.00 97.12 194 GLU A N 1
ATOM 1532 C CA . GLU A 1 194 ? 23.260 -6.251 -45.265 1.00 97.12 194 GLU A CA 1
ATOM 1533 C C . GLU A 1 194 ? 23.716 -6.221 -43.798 1.00 97.12 194 GLU A C 1
ATOM 1535 O O . GLU A 1 194 ? 22.913 -6.483 -42.897 1.00 97.12 194 GLU A O 1
ATOM 1540 N N . GLN A 1 195 ? 24.978 -5.868 -43.536 1.00 95.94 195 GLN A N 1
ATOM 1541 C CA . GLN A 1 195 ? 25.495 -5.704 -42.175 1.00 95.94 195 GLN A CA 1
ATOM 1542 C C . GLN A 1 195 ? 24.783 -4.569 -41.436 1.00 95.94 195 GLN A C 1
ATOM 1544 O O . GLN A 1 195 ? 24.367 -4.762 -40.292 1.00 95.94 195 GLN A O 1
ATOM 1549 N N . ALA A 1 196 ? 24.575 -3.424 -42.089 1.00 96.31 196 ALA A N 1
ATOM 1550 C CA . ALA A 1 196 ? 23.842 -2.300 -41.516 1.00 96.31 196 ALA A CA 1
ATOM 1551 C C . ALA A 1 196 ? 22.399 -2.692 -41.169 1.00 96.31 196 ALA A C 1
ATOM 1553 O O . ALA A 1 196 ? 21.923 -2.401 -40.069 1.00 96.31 196 ALA A O 1
ATOM 1554 N N . ARG A 1 197 ? 21.717 -3.428 -42.058 1.00 97.62 197 ARG A N 1
ATOM 1555 C CA . ARG A 1 197 ? 20.363 -3.936 -41.802 1.00 97.62 197 ARG A CA 1
ATOM 1556 C C . ARG A 1 197 ? 20.328 -4.923 -40.632 1.00 97.62 197 ARG A C 1
ATOM 1558 O O . ARG A 1 197 ? 19.450 -4.800 -39.781 1.00 97.62 197 ARG A O 1
ATOM 1565 N N . LYS A 1 198 ? 21.276 -5.865 -40.555 1.00 96.94 198 LYS A N 1
ATOM 1566 C CA . LYS A 1 198 ? 21.388 -6.822 -39.437 1.00 96.94 198 LYS A CA 1
ATOM 1567 C C . LYS A 1 198 ? 21.624 -6.111 -38.104 1.00 96.94 198 LYS A C 1
ATOM 1569 O O . LYS A 1 198 ? 20.928 -6.402 -37.135 1.00 96.94 198 LYS A O 1
ATOM 1574 N N . GLN A 1 199 ? 22.533 -5.136 -38.069 1.00 95.75 199 GLN A N 1
ATOM 1575 C CA . GLN A 1 199 ? 22.789 -4.327 -36.874 1.00 95.75 199 GLN A CA 1
ATOM 1576 C C . GLN A 1 199 ? 21.558 -3.517 -36.457 1.00 95.75 199 GLN A C 1
ATOM 1578 O O . GLN A 1 199 ? 21.233 -3.452 -35.273 1.00 95.75 199 GLN A O 1
ATOM 1583 N N . GLN A 1 200 ? 20.842 -2.924 -37.414 1.00 95.75 200 GLN A N 1
ATOM 1584 C CA . GLN A 1 200 ? 19.622 -2.174 -37.129 1.00 95.75 200 GLN A CA 1
ATOM 1585 C C . GLN A 1 200 ? 18.504 -3.080 -36.588 1.00 95.75 200 GLN A C 1
ATOM 1587 O O . GLN A 1 200 ? 17.797 -2.696 -35.655 1.00 95.75 200 GLN A O 1
ATOM 1592 N N . GLU A 1 201 ? 18.343 -4.283 -37.142 1.00 97.38 201 GLU A N 1
ATOM 1593 C CA . GLU A 1 201 ? 17.367 -5.264 -36.666 1.00 97.38 201 GLU A CA 1
ATOM 1594 C C . GLU A 1 201 ? 17.705 -5.763 -35.255 1.00 97.38 201 GLU A C 1
ATOM 1596 O O . GLU A 1 201 ? 16.821 -5.834 -34.402 1.00 97.38 201 GLU A O 1
ATOM 1601 N N . GLU A 1 202 ? 18.979 -6.032 -34.967 1.00 96.88 202 GLU A N 1
ATOM 1602 C CA . GLU A 1 202 ? 19.440 -6.416 -33.630 1.00 96.88 202 GLU A CA 1
ATOM 1603 C C . GLU A 1 202 ? 19.232 -5.292 -32.605 1.00 96.88 202 GLU A C 1
ATOM 1605 O O . GLU A 1 202 ? 18.667 -5.531 -31.537 1.00 96.88 202 GLU A O 1
ATOM 1610 N N . GLN A 1 203 ? 19.586 -4.048 -32.945 1.00 95.12 203 GLN A N 1
ATOM 1611 C CA . GLN A 1 203 ? 19.318 -2.888 -32.089 1.00 95.12 203 GLN A CA 1
ATOM 1612 C C . GLN A 1 203 ? 17.823 -2.713 -31.818 1.00 95.12 203 GLN A C 1
ATOM 1614 O O . GLN A 1 203 ? 17.434 -2.438 -30.682 1.00 95.12 203 GLN A O 1
ATOM 1619 N N . LYS A 1 204 ? 16.975 -2.906 -32.836 1.00 97.50 204 LYS A N 1
ATOM 1620 C CA . LYS A 1 204 ? 15.522 -2.854 -32.670 1.00 97.50 204 LYS A CA 1
ATOM 1621 C C . LYS A 1 204 ? 15.028 -3.968 -31.745 1.00 97.50 204 LYS A C 1
ATOM 1623 O O . LYS A 1 204 ? 14.259 -3.685 -30.835 1.00 97.50 204 LYS A O 1
ATOM 1628 N N . ARG A 1 205 ? 15.506 -5.204 -31.918 1.00 98.06 205 ARG A N 1
ATOM 1629 C CA . ARG A 1 205 ? 15.156 -6.333 -31.040 1.00 98.06 205 ARG A CA 1
ATOM 1630 C C . ARG A 1 205 ? 15.552 -6.074 -29.588 1.00 98.06 205 ARG A C 1
ATOM 1632 O O . ARG A 1 205 ? 14.749 -6.328 -28.696 1.00 98.06 205 ARG A O 1
ATOM 1639 N N . LEU A 1 206 ? 16.747 -5.532 -29.350 1.00 97.12 206 LEU A N 1
ATOM 1640 C CA . LEU A 1 206 ? 17.208 -5.164 -28.008 1.00 97.12 206 LEU A CA 1
ATOM 1641 C C . LEU A 1 206 ? 16.367 -4.031 -27.405 1.00 97.12 206 LEU A C 1
ATOM 1643 O O . LEU A 1 206 ? 16.013 -4.097 -26.229 1.00 97.12 206 LEU A O 1
ATOM 1647 N N . ALA A 1 207 ? 16.014 -3.018 -28.200 1.00 96.94 207 ALA A N 1
ATOM 1648 C CA . ALA A 1 207 ? 15.145 -1.930 -27.761 1.00 96.94 207 ALA A CA 1
ATOM 1649 C C . ALA A 1 207 ? 13.732 -2.429 -27.412 1.00 96.94 207 ALA A C 1
ATOM 1651 O O . ALA A 1 207 ? 13.204 -2.070 -26.359 1.00 96.94 207 ALA A O 1
ATOM 1652 N N . ASP A 1 208 ? 13.150 -3.297 -28.244 1.00 97.69 208 ASP A N 1
ATOM 1653 C CA . ASP A 1 208 ? 11.833 -3.899 -28.017 1.00 97.69 208 ASP A CA 1
ATOM 1654 C C . ASP A 1 208 ? 11.846 -4.814 -26.776 1.00 97.69 208 ASP A C 1
ATOM 1656 O O . ASP A 1 208 ? 10.922 -4.774 -25.959 1.00 97.69 208 ASP A O 1
ATOM 1660 N N . GLU A 1 209 ? 12.913 -5.595 -26.566 1.00 97.75 209 GLU A N 1
ATOM 1661 C CA . GLU A 1 209 ? 13.080 -6.427 -25.368 1.00 97.75 209 GLU A CA 1
ATOM 1662 C C . GLU A 1 209 ? 13.230 -5.581 -24.095 1.00 97.75 209 GLU A C 1
ATOM 1664 O O . GLU A 1 209 ? 12.592 -5.872 -23.080 1.00 97.75 209 GLU A O 1
ATOM 1669 N N . GLN A 1 210 ? 14.030 -4.510 -24.135 1.00 96.25 210 GLN A N 1
ATOM 1670 C CA . GLN A 1 210 ? 14.167 -3.579 -23.012 1.00 96.25 210 GLN A CA 1
ATOM 1671 C C . GLN A 1 210 ? 12.846 -2.873 -22.700 1.00 96.25 210 GLN A C 1
ATOM 1673 O O . GLN A 1 210 ? 12.466 -2.788 -21.531 1.00 96.25 210 GLN A O 1
ATOM 1678 N N . ALA A 1 211 ? 12.120 -2.414 -23.723 1.00 97.19 211 ALA A N 1
ATOM 1679 C CA . ALA A 1 211 ? 10.812 -1.793 -23.555 1.00 97.19 211 ALA A CA 1
ATOM 1680 C C . ALA A 1 211 ? 9.809 -2.770 -22.926 1.00 97.19 211 ALA A C 1
ATOM 1682 O O . ALA A 1 211 ? 9.105 -2.405 -21.983 1.00 97.19 211 ALA A O 1
ATOM 1683 N N . ARG A 1 212 ? 9.792 -4.031 -23.377 1.00 98.12 212 ARG A N 1
ATOM 1684 C CA . ARG A 1 212 ? 8.939 -5.078 -22.802 1.00 98.12 212 ARG A CA 1
ATOM 1685 C C . ARG A 1 212 ? 9.296 -5.375 -21.345 1.00 98.12 212 ARG A C 1
ATOM 1687 O O . ARG A 1 212 ? 8.391 -5.432 -20.517 1.00 98.12 212 ARG A O 1
ATOM 1694 N N . LYS A 1 213 ? 10.584 -5.513 -21.007 1.00 97.38 213 LYS A N 1
ATOM 1695 C CA . LYS A 1 213 ? 11.033 -5.726 -19.616 1.00 97.38 213 LYS A CA 1
ATOM 1696 C C . LYS A 1 213 ? 10.639 -4.562 -18.708 1.00 97.38 213 LYS A C 1
ATOM 1698 O O . LYS A 1 213 ? 10.123 -4.792 -17.620 1.00 97.38 213 LYS A O 1
ATOM 1703 N N . GLN A 1 214 ? 10.811 -3.323 -19.171 1.00 95.81 214 GLN A N 1
ATOM 1704 C CA . GLN A 1 214 ? 10.395 -2.134 -18.420 1.00 95.81 214 GLN A CA 1
ATOM 1705 C C . GLN A 1 214 ? 8.877 -2.073 -18.225 1.00 95.81 214 GLN A C 1
ATOM 1707 O O . GLN A 1 214 ? 8.417 -1.728 -17.139 1.00 95.81 214 GLN A O 1
ATOM 1712 N N . GLN A 1 215 ? 8.089 -2.416 -19.249 1.00 96.38 215 GLN A N 1
ATOM 1713 C CA . GLN A 1 215 ? 6.631 -2.484 -19.127 1.00 96.38 215 GLN A CA 1
ATOM 1714 C C . GLN A 1 215 ? 6.188 -3.579 -18.152 1.00 96.38 215 GLN A C 1
ATOM 1716 O O . GLN A 1 215 ? 5.292 -3.348 -17.344 1.00 96.38 215 GLN A O 1
ATOM 1721 N N . GLU A 1 216 ? 6.816 -4.754 -18.194 1.00 97.88 216 GLU A N 1
ATOM 1722 C CA . GLU A 1 216 ? 6.518 -5.852 -17.274 1.00 97.88 216 GLU A CA 1
ATOM 1723 C C . GLU A 1 216 ? 6.875 -5.492 -15.826 1.00 97.88 216 GLU A C 1
ATOM 1725 O O . GLU A 1 216 ? 6.078 -5.729 -14.922 1.00 97.88 216 GLU A O 1
ATOM 1730 N N . GLU A 1 217 ? 8.022 -4.850 -15.597 1.00 97.25 217 GLU A N 1
ATOM 1731 C CA . GLU A 1 217 ? 8.418 -4.357 -14.275 1.00 97.25 217 GLU A CA 1
ATOM 1732 C C . GLU A 1 217 ? 7.461 -3.274 -13.757 1.00 97.25 217 GLU A C 1
ATOM 1734 O O . GLU A 1 217 ? 6.997 -3.358 -12.620 1.00 97.25 217 GLU A O 1
ATOM 1739 N N . GLN A 1 218 ? 7.086 -2.300 -14.595 1.00 95.88 218 GLN A N 1
ATOM 1740 C CA . GLN A 1 218 ? 6.089 -1.287 -14.231 1.00 95.88 218 GLN A CA 1
ATOM 1741 C C . GLN A 1 218 ? 4.738 -1.913 -13.889 1.00 95.88 218 GLN A C 1
ATOM 1743 O O . GLN A 1 218 ? 4.119 -1.517 -12.902 1.00 95.88 218 GLN A O 1
ATOM 1748 N N . LYS A 1 219 ? 4.295 -2.907 -14.666 1.00 98.00 219 LYS A N 1
ATOM 1749 C CA . LYS A 1 219 ? 3.057 -3.637 -14.387 1.00 98.00 219 LYS A CA 1
ATOM 1750 C C . LYS A 1 219 ? 3.146 -4.393 -13.063 1.00 98.00 219 LYS A C 1
ATOM 1752 O O . LYS A 1 219 ? 2.240 -4.276 -12.251 1.00 98.00 219 LYS A O 1
ATOM 1757 N N . ARG A 1 220 ? 4.251 -5.096 -12.798 1.00 98.31 220 ARG A N 1
ATOM 1758 C CA . ARG A 1 220 ? 4.472 -5.796 -11.521 1.00 98.31 220 ARG A CA 1
ATOM 1759 C C . ARG A 1 220 ? 4.447 -4.842 -10.328 1.00 98.31 220 ARG A C 1
ATOM 1761 O O . ARG A 1 220 ? 3.832 -5.166 -9.319 1.00 98.31 220 ARG A O 1
ATOM 1768 N N . LEU A 1 221 ? 5.076 -3.672 -10.447 1.00 97.19 221 LEU A N 1
ATOM 1769 C CA . LEU A 1 221 ? 5.055 -2.646 -9.402 1.00 97.19 221 LEU A CA 1
ATOM 1770 C C . LEU A 1 221 ? 3.648 -2.071 -9.194 1.00 97.19 221 LEU A C 1
ATOM 1772 O O . LEU A 1 221 ? 3.240 -1.879 -8.051 1.00 97.19 221 LEU A O 1
ATOM 1776 N N . ALA A 1 222 ? 2.900 -1.828 -10.273 1.00 97.50 222 ALA A N 1
ATOM 1777 C CA . ALA A 1 222 ? 1.516 -1.369 -10.196 1.00 97.50 222 ALA A CA 1
ATOM 1778 C C . ALA A 1 222 ? 0.604 -2.421 -9.539 1.00 97.50 222 ALA A C 1
ATOM 1780 O O . ALA A 1 222 ? -0.157 -2.083 -8.634 1.00 97.50 222 ALA A O 1
ATOM 1781 N N . ASP A 1 223 ? 0.732 -3.693 -9.926 1.00 98.00 223 ASP A N 1
ATOM 1782 C CA . ASP A 1 223 ? -0.025 -4.810 -9.352 1.00 98.00 223 ASP A CA 1
ATOM 1783 C C . ASP A 1 223 ? 0.327 -5.016 -7.863 1.00 98.00 223 ASP A C 1
ATOM 1785 O O . ASP A 1 223 ? -0.558 -5.232 -7.033 1.00 98.00 223 ASP A O 1
ATOM 1789 N N . GLU A 1 224 ? 1.605 -4.888 -7.482 1.00 98.00 224 GLU A N 1
ATOM 1790 C CA . GLU A 1 224 ? 2.038 -4.956 -6.080 1.00 98.00 224 GLU A CA 1
ATOM 1791 C C . GLU A 1 224 ? 1.489 -3.784 -5.251 1.00 98.00 224 GLU A C 1
ATOM 1793 O O . GLU A 1 224 ? 1.019 -3.988 -4.129 1.00 98.00 224 GLU A O 1
ATOM 1798 N N . GLN A 1 225 ? 1.514 -2.562 -5.792 1.00 96.81 225 GLN A N 1
ATOM 1799 C CA . GLN A 1 225 ? 0.934 -1.388 -5.135 1.00 96.81 225 GLN A CA 1
ATOM 1800 C C . GLN A 1 225 ? -0.581 -1.527 -4.968 1.00 96.81 225 GLN A C 1
ATOM 1802 O O . GLN A 1 225 ? -1.087 -1.281 -3.872 1.00 96.81 225 GLN A O 1
ATOM 1807 N N . ALA A 1 226 ? -1.291 -1.974 -6.006 1.00 97.75 226 ALA A N 1
ATOM 1808 C CA . ALA A 1 226 ? -2.729 -2.216 -5.950 1.00 97.75 226 ALA A CA 1
ATOM 1809 C C . ALA A 1 226 ? -3.074 -3.277 -4.895 1.00 97.75 226 ALA A C 1
ATOM 1811 O O . ALA A 1 226 ? -3.968 -3.068 -4.077 1.00 97.75 226 ALA A O 1
ATOM 1812 N N . ARG A 1 227 ? -2.311 -4.377 -4.839 1.00 98.31 227 ARG A N 1
ATOM 1813 C CA . ARG A 1 227 ? -2.493 -5.420 -3.822 1.00 98.31 227 ARG A CA 1
ATOM 1814 C C . ARG A 1 227 ? -2.250 -4.895 -2.406 1.00 98.31 227 ARG A C 1
ATOM 1816 O O . ARG A 1 227 ? -3.050 -5.186 -1.522 1.00 98.31 227 ARG A O 1
ATOM 1823 N N . LYS A 1 228 ? -1.189 -4.109 -2.178 1.00 97.44 228 LYS A N 1
ATOM 1824 C CA . LYS A 1 228 ? -0.912 -3.501 -0.862 1.00 97.44 228 LYS A CA 1
ATOM 1825 C C . LYS A 1 228 ? -2.024 -2.546 -0.431 1.00 97.44 228 LYS A C 1
ATOM 1827 O O . LYS A 1 228 ? -2.462 -2.617 0.711 1.00 97.44 228 LYS A O 1
ATOM 1832 N N . GLN A 1 229 ? -2.514 -1.707 -1.343 1.00 96.69 229 GLN A N 1
ATOM 1833 C CA . GLN A 1 229 ? -3.638 -0.807 -1.066 1.00 96.69 229 GLN A CA 1
ATOM 1834 C C . GLN A 1 229 ? -4.921 -1.580 -0.750 1.00 96.69 229 GLN A C 1
ATOM 1836 O O . GLN A 1 229 ? -5.631 -1.229 0.188 1.00 96.69 229 GLN A O 1
ATOM 1841 N N . GLN A 1 230 ? -5.205 -2.652 -1.491 1.00 97.06 230 GLN A N 1
ATOM 1842 C CA . GLN A 1 230 ? -6.370 -3.497 -1.240 1.00 97.06 230 GLN A CA 1
ATOM 1843 C C . GLN A 1 230 ? -6.271 -4.220 0.113 1.00 97.06 230 GLN A C 1
ATOM 1845 O O . GLN A 1 230 ? -7.258 -4.300 0.842 1.00 97.06 230 GLN A O 1
ATOM 1850 N N . GLU A 1 231 ? -5.089 -4.721 0.476 1.00 97.94 231 GLU A N 1
ATOM 1851 C CA . GLU A 1 231 ? -4.843 -5.355 1.774 1.00 97.94 231 GLU A CA 1
ATOM 1852 C C . GLU A 1 231 ? -4.979 -4.352 2.930 1.00 97.94 231 GLU A C 1
ATOM 1854 O O . GLU A 1 231 ? -5.606 -4.663 3.941 1.00 97.94 231 GLU A O 1
ATOM 1859 N N . GLU A 1 232 ? -4.465 -3.130 2.773 1.00 97.50 232 GLU A N 1
ATOM 1860 C CA . GLU A 1 232 ? -4.619 -2.053 3.755 1.00 97.50 232 GLU A CA 1
ATOM 1861 C C . GLU A 1 232 ? -6.087 -1.633 3.919 1.00 97.50 232 GLU A C 1
ATOM 1863 O O . GLU A 1 232 ? -6.578 -1.563 5.045 1.00 97.50 232 GLU A O 1
ATOM 1868 N N . GLN A 1 233 ? -6.822 -1.442 2.818 1.00 96.75 233 GLN A N 1
ATOM 1869 C CA . GLN A 1 233 ? -8.259 -1.151 2.863 1.00 96.75 233 GLN A CA 1
ATOM 1870 C C . GLN A 1 233 ? -9.045 -2.267 3.552 1.00 96.75 233 GLN A C 1
ATOM 1872 O O . GLN A 1 233 ? -9.905 -1.981 4.383 1.00 96.75 233 GLN A O 1
ATOM 1877 N N . LYS A 1 234 ? -8.729 -3.534 3.256 1.00 98.12 234 LYS A N 1
ATOM 1878 C CA . LYS A 1 234 ? -9.360 -4.676 3.921 1.00 98.12 234 LYS A CA 1
ATOM 1879 C C . LYS A 1 234 ? -9.060 -4.683 5.420 1.00 98.12 234 LYS A C 1
ATOM 1881 O O . LYS A 1 234 ? -9.977 -4.845 6.212 1.00 98.12 234 LYS A O 1
ATOM 1886 N N . ARG A 1 235 ? -7.806 -4.447 5.822 1.00 98.38 235 ARG A N 1
ATOM 1887 C CA . ARG A 1 235 ? -7.428 -4.358 7.243 1.00 98.38 235 ARG A CA 1
ATOM 1888 C C . ARG A 1 235 ? -8.170 -3.237 7.968 1.00 98.38 235 ARG A C 1
ATOM 1890 O O . ARG A 1 235 ? -8.621 -3.451 9.088 1.00 98.38 235 ARG A O 1
ATOM 1897 N N . LEU A 1 236 ? -8.316 -2.072 7.337 1.00 97.62 236 LEU A N 1
ATOM 1898 C CA . LEU A 1 236 ? -9.076 -0.952 7.896 1.00 97.62 236 LEU A CA 1
ATOM 1899 C C . LEU A 1 236 ? -10.568 -1.284 8.019 1.00 97.62 236 LEU A C 1
ATOM 1901 O O . LEU A 1 236 ? -11.166 -0.984 9.051 1.00 97.62 236 LEU A O 1
ATOM 1905 N N . ALA A 1 237 ? -11.155 -1.934 7.011 1.00 97.75 237 ALA A N 1
ATOM 1906 C CA . ALA A 1 237 ? -12.544 -2.384 7.051 1.00 97.75 237 ALA A CA 1
ATOM 1907 C C . ALA A 1 237 ? -12.774 -3.436 8.153 1.00 97.75 237 ALA A C 1
ATOM 1909 O O . ALA A 1 237 ? -13.716 -3.304 8.933 1.00 97.75 237 ALA A O 1
ATOM 1910 N N . ASP A 1 238 ? -11.883 -4.424 8.276 1.00 98.06 238 ASP A N 1
ATOM 1911 C CA . ASP A 1 238 ? -11.941 -5.460 9.314 1.00 98.06 238 ASP A CA 1
ATOM 1912 C C . ASP A 1 238 ? -11.771 -4.851 10.723 1.00 98.06 238 ASP A C 1
ATOM 1914 O O . ASP A 1 238 ? -12.482 -5.224 11.659 1.00 98.06 238 ASP A O 1
ATOM 1918 N N . GLU A 1 239 ? -10.872 -3.872 10.894 1.00 98.06 239 GLU A N 1
ATOM 1919 C CA . GLU A 1 239 ? -10.697 -3.152 12.163 1.00 98.06 239 GLU A CA 1
ATOM 1920 C C . GLU A 1 239 ? -11.935 -2.317 12.525 1.00 98.06 239 GLU A C 1
ATOM 1922 O O . GLU A 1 239 ? -12.369 -2.329 13.680 1.00 98.06 239 GLU A O 1
ATOM 1927 N N . GLN A 1 240 ? -12.527 -1.613 11.555 1.00 97.25 240 GLN A N 1
ATOM 1928 C CA . GLN A 1 240 ? -13.763 -0.854 11.759 1.00 97.25 240 GLN A CA 1
ATOM 1929 C C . GLN A 1 240 ? -14.934 -1.769 12.125 1.00 97.25 240 GLN A C 1
ATOM 1931 O O . GLN A 1 240 ? -15.636 -1.486 13.096 1.00 97.25 240 GLN A O 1
ATOM 1936 N N . ALA A 1 241 ? -15.109 -2.885 11.413 1.00 97.88 241 ALA A N 1
ATOM 1937 C CA . ALA A 1 241 ? -16.149 -3.867 11.705 1.00 97.88 241 ALA A CA 1
ATOM 1938 C C . ALA A 1 241 ? -15.985 -4.454 13.114 1.00 97.88 241 ALA A C 1
ATOM 1940 O O . ALA A 1 241 ? -16.952 -4.530 13.872 1.00 97.88 241 ALA A O 1
ATOM 1941 N N . ARG A 1 242 ? -14.750 -4.789 13.514 1.00 98.31 242 ARG A N 1
ATOM 1942 C CA . ARG A 1 242 ? -14.463 -5.280 14.867 1.00 98.31 242 ARG A CA 1
ATOM 1943 C C . ARG A 1 242 ? -14.777 -4.234 15.939 1.00 98.31 242 ARG A C 1
ATOM 1945 O O . ARG A 1 242 ? -15.382 -4.586 16.947 1.00 98.31 242 ARG A O 1
ATOM 1952 N N . LYS A 1 243 ? -14.403 -2.965 15.735 1.00 97.62 243 LYS A N 1
ATOM 1953 C CA . LYS A 1 243 ? -14.726 -1.877 16.679 1.00 97.62 243 LYS A CA 1
ATOM 1954 C C . LYS A 1 243 ? -16.233 -1.677 16.819 1.00 97.62 243 LYS A C 1
ATOM 1956 O O . LYS A 1 243 ? -16.720 -1.579 17.939 1.00 97.62 243 LYS A O 1
ATOM 1961 N N . GLN A 1 244 ? -16.968 -1.682 15.707 1.00 96.88 244 GLN A N 1
ATOM 1962 C CA . GLN A 1 244 ? -18.430 -1.584 15.722 1.00 96.88 244 GLN A CA 1
ATOM 1963 C C . GLN A 1 244 ? -19.073 -2.770 16.444 1.00 96.88 244 GLN A C 1
ATOM 1965 O O . GLN A 1 244 ? -19.982 -2.580 17.247 1.00 96.88 244 GLN A O 1
ATOM 1970 N N . GLN A 1 245 ? -18.584 -3.987 16.206 1.00 96.94 245 GLN A N 1
ATOM 1971 C CA . GLN A 1 245 ? -19.084 -5.180 16.884 1.00 96.94 245 GLN A CA 1
ATOM 1972 C C . GLN A 1 245 ? -18.796 -5.144 18.393 1.00 96.94 245 GLN A C 1
ATOM 1974 O O . GLN A 1 245 ? -19.656 -5.507 19.194 1.00 96.94 245 GLN A O 1
ATOM 1979 N N . GLU A 1 246 ? -17.608 -4.691 18.798 1.00 97.94 246 GLU A N 1
ATOM 1980 C CA . GLU A 1 246 ? -17.243 -4.534 20.208 1.00 97.94 246 GLU A CA 1
ATOM 1981 C C . GLU A 1 246 ? -18.095 -3.458 20.897 1.00 97.94 246 GLU A C 1
ATOM 1983 O O . GLU A 1 246 ? -18.576 -3.676 22.008 1.00 97.94 246 GLU A O 1
ATOM 1988 N N . GLU A 1 247 ? -18.348 -2.331 20.231 1.00 97.62 247 GLU A N 1
ATOM 1989 C CA . GLU A 1 247 ? -19.231 -1.274 20.730 1.00 97.62 247 GLU A CA 1
ATOM 1990 C C . GLU A 1 247 ? -20.682 -1.754 20.861 1.00 97.62 247 GLU A C 1
ATOM 1992 O O . GLU A 1 247 ? -21.287 -1.584 21.918 1.00 97.62 247 GLU A O 1
ATOM 1997 N N . GLN A 1 248 ? -21.221 -2.437 19.845 1.00 96.62 248 GLN A N 1
ATOM 1998 C CA . GLN A 1 248 ? -22.556 -3.040 19.913 1.00 96.62 248 GLN A CA 1
ATOM 1999 C C . GLN A 1 248 ? -22.666 -4.052 21.052 1.00 96.62 248 GLN A C 1
ATOM 2001 O O . GLN A 1 248 ? -23.651 -4.037 21.788 1.00 96.62 248 GLN A O 1
ATOM 2006 N N . LYS A 1 249 ? -21.648 -4.900 21.242 1.00 98.12 249 LYS A N 1
ATOM 2007 C CA . LYS A 1 249 ? -21.619 -5.852 22.354 1.00 98.12 249 LYS A CA 1
ATOM 2008 C C . LYS A 1 249 ? -21.592 -5.133 23.702 1.00 98.12 249 LYS A C 1
ATOM 2010 O O . LYS A 1 249 ? -22.357 -5.496 24.585 1.00 98.12 249 LYS A O 1
ATOM 2015 N N . ARG A 1 250 ? -20.771 -4.090 23.858 1.00 98.31 250 ARG A N 1
ATOM 2016 C CA . ARG A 1 250 ? -20.731 -3.285 25.090 1.00 98.31 250 ARG A CA 1
ATOM 2017 C C . ARG A 1 250 ? -22.079 -2.634 25.393 1.00 98.31 250 ARG A C 1
ATOM 2019 O O . ARG A 1 250 ? -22.497 -2.648 26.545 1.00 98.31 250 ARG A O 1
ATOM 2026 N N . LEU A 1 251 ? -22.755 -2.098 24.377 1.00 97.62 251 LEU A N 1
ATOM 2027 C CA . LEU A 1 251 ? -24.091 -1.518 24.525 1.00 97.62 251 LEU A CA 1
ATOM 2028 C C . LEU A 1 251 ? -25.129 -2.580 24.909 1.00 97.62 251 LEU A C 1
ATOM 2030 O O . LEU A 1 251 ? -25.936 -2.335 25.802 1.00 97.62 251 LEU A O 1
ATOM 2034 N N . ALA A 1 252 ? -25.082 -3.762 24.288 1.00 97.75 252 ALA A N 1
ATOM 2035 C CA . ALA A 1 252 ? -25.959 -4.880 24.629 1.00 97.75 252 ALA A CA 1
ATOM 2036 C C . ALA A 1 252 ? -25.722 -5.379 26.066 1.00 97.75 252 ALA A C 1
ATOM 2038 O O . ALA A 1 252 ? -26.679 -5.544 26.821 1.00 97.75 252 ALA A O 1
ATOM 2039 N N . ASP A 1 253 ? -24.460 -5.545 26.474 1.00 98.00 253 ASP A N 1
ATOM 2040 C CA . ASP A 1 253 ? -24.081 -5.960 27.829 1.00 98.00 253 ASP A CA 1
ATOM 2041 C C . ASP A 1 253 ? -24.497 -4.902 28.874 1.00 98.00 253 ASP A C 1
ATOM 2043 O O . ASP A 1 253 ? -25.006 -5.240 29.946 1.00 98.00 253 ASP A O 1
ATOM 2047 N N . GLU A 1 254 ? -24.344 -3.606 28.568 1.00 97.94 254 GLU A N 1
ATOM 2048 C CA . GLU A 1 254 ? -24.797 -2.513 29.438 1.00 97.94 254 GLU A CA 1
ATOM 2049 C C . GLU A 1 254 ? -26.327 -2.482 29.571 1.00 97.94 254 GLU A C 1
ATOM 2051 O O . GLU A 1 254 ? -26.845 -2.325 30.680 1.00 97.94 254 GLU A O 1
ATOM 2056 N N . GLN A 1 255 ? -27.059 -2.658 28.468 1.00 97.19 255 GLN A N 1
ATOM 2057 C CA . GLN A 1 255 ? -28.521 -2.744 28.481 1.00 97.19 255 GLN A CA 1
ATOM 2058 C C . GLN A 1 255 ? -29.006 -3.953 29.286 1.00 97.19 255 GLN A C 1
ATOM 2060 O O . GLN A 1 255 ? -29.882 -3.797 30.136 1.00 97.19 255 GLN A O 1
ATOM 2065 N N . ALA A 1 256 ? -28.405 -5.127 29.085 1.00 97.62 256 ALA A N 1
ATOM 2066 C CA . ALA A 1 256 ? -28.735 -6.333 29.838 1.00 97.62 256 ALA A CA 1
ATOM 2067 C C . ALA A 1 256 ? -28.485 -6.146 31.342 1.00 97.62 256 ALA A C 1
ATOM 2069 O O . ALA A 1 256 ? -29.328 -6.509 32.162 1.00 97.62 256 ALA A O 1
ATOM 2070 N N . ARG A 1 257 ? -27.368 -5.508 31.717 1.00 98.19 257 ARG A N 1
ATOM 2071 C CA . ARG A 1 257 ? -27.063 -5.205 33.121 1.00 98.19 257 ARG A CA 1
ATOM 2072 C C . ARG A 1 257 ? -28.070 -4.228 33.731 1.00 98.19 257 ARG A C 1
ATOM 2074 O O . ARG A 1 257 ? -28.520 -4.465 34.848 1.00 98.19 257 ARG A O 1
ATOM 2081 N N . LYS A 1 258 ? -28.452 -3.165 33.013 1.00 97.56 258 LYS A N 1
ATOM 2082 C CA . LYS A 1 258 ? -29.482 -2.215 33.477 1.00 97.56 258 LYS A CA 1
ATOM 2083 C C . LYS A 1 258 ? -30.833 -2.899 33.670 1.00 97.56 258 LYS A C 1
ATOM 2085 O O . LYS A 1 258 ? -31.466 -2.688 34.698 1.00 97.56 258 LYS A O 1
ATOM 2090 N N . GLN A 1 259 ? -31.238 -3.758 32.734 1.00 96.75 259 GLN A N 1
ATOM 2091 C CA . GLN A 1 259 ? -32.475 -4.534 32.851 1.00 96.75 259 GLN A CA 1
ATOM 2092 C C . GLN A 1 259 ? -32.437 -5.497 34.042 1.00 96.75 259 GLN A C 1
ATOM 2094 O O . GLN A 1 259 ? -33.409 -5.579 34.787 1.00 96.75 259 GLN A O 1
ATOM 2099 N N . GLN A 1 260 ? -31.319 -6.194 34.265 1.00 96.75 260 GLN A N 1
ATOM 2100 C CA . GLN A 1 260 ? -31.159 -7.058 35.439 1.00 96.75 260 GLN A CA 1
ATOM 2101 C C . GLN A 1 260 ? -31.203 -6.268 36.751 1.00 96.75 260 GLN A C 1
ATOM 2103 O O . GLN A 1 260 ? -31.834 -6.708 37.711 1.00 96.75 260 GLN A O 1
ATOM 2108 N N . GLU A 1 261 ? -30.556 -5.104 36.808 1.00 97.69 261 GLU A N 1
ATOM 2109 C CA . GLU A 1 261 ? -30.566 -4.243 37.992 1.00 97.69 261 GLU A CA 1
ATOM 2110 C C . GLU A 1 261 ? -31.973 -3.697 38.282 1.00 97.69 261 GLU A C 1
ATOM 2112 O O . GLU A 1 261 ? -32.411 -3.705 39.432 1.00 97.69 261 GLU A O 1
ATOM 2117 N N . GLU A 1 262 ? -32.717 -3.295 37.250 1.00 97.19 262 GLU A N 1
ATOM 2118 C CA . GLU A 1 262 ? -34.111 -2.862 37.371 1.00 97.19 262 GLU A CA 1
ATOM 2119 C C . GLU A 1 262 ? -35.031 -4.004 37.821 1.00 97.19 262 GLU A C 1
ATOM 2121 O O . GLU A 1 262 ? -35.789 -3.834 38.775 1.00 97.19 262 GLU A O 1
ATOM 2126 N N . GLN A 1 263 ? -34.912 -5.194 37.221 1.00 96.50 263 GLN A N 1
ATOM 2127 C CA . GLN A 1 263 ? -35.659 -6.381 37.650 1.00 96.50 263 GLN A CA 1
ATOM 2128 C C . GLN A 1 263 ? -35.366 -6.740 39.107 1.00 96.50 263 GLN A C 1
ATOM 2130 O O . GLN A 1 263 ? -36.292 -7.023 39.864 1.00 96.50 263 GLN A O 1
ATOM 2135 N N . LYS A 1 264 ? -34.096 -6.683 39.526 1.00 98.00 264 LYS A N 1
ATOM 2136 C CA . LYS A 1 264 ? -33.717 -6.933 40.917 1.00 98.00 264 LYS A CA 1
ATOM 2137 C C . LYS A 1 264 ? -34.312 -5.885 41.856 1.00 98.00 264 LYS A C 1
ATOM 2139 O O . LYS A 1 264 ? -34.867 -6.252 42.883 1.00 98.00 264 LYS A O 1
ATOM 2144 N N . ARG A 1 265 ? -34.261 -4.597 41.499 1.00 98.12 265 ARG A N 1
ATOM 2145 C CA . ARG A 1 265 ? -34.886 -3.525 42.294 1.00 98.12 265 ARG A CA 1
ATOM 2146 C C . ARG A 1 265 ? -36.391 -3.727 42.442 1.00 98.12 265 ARG A C 1
ATOM 2148 O O . ARG A 1 265 ? -36.908 -3.551 43.540 1.00 98.12 265 ARG A O 1
ATOM 2155 N N . LEU A 1 266 ? -37.077 -4.109 41.365 1.00 97.31 266 LEU A N 1
ATOM 2156 C CA . LEU A 1 266 ? -38.508 -4.413 41.396 1.00 97.31 266 LEU A CA 1
ATOM 2157 C C . LEU A 1 266 ? -38.806 -5.636 42.273 1.00 97.31 266 LEU A C 1
ATOM 2159 O O . LEU A 1 266 ? -39.748 -5.593 43.062 1.00 97.31 266 LEU A O 1
ATOM 2163 N N . ALA A 1 267 ? -37.991 -6.691 42.185 1.00 97.31 267 ALA A N 1
ATOM 2164 C CA . ALA A 1 267 ? -38.121 -7.877 43.029 1.00 97.31 267 ALA A CA 1
ATOM 2165 C C . ALA A 1 267 ? -37.883 -7.558 44.517 1.00 97.31 267 ALA A C 1
ATOM 2167 O O . ALA A 1 267 ? -38.689 -7.949 45.360 1.00 97.31 267 ALA A O 1
ATOM 2168 N N . ASP A 1 268 ? -36.836 -6.793 44.838 1.00 97.81 268 ASP A N 1
ATOM 2169 C CA . ASP A 1 268 ? -36.520 -6.359 46.204 1.00 97.81 268 ASP A CA 1
ATOM 2170 C C . ASP A 1 268 ? -37.630 -5.445 46.768 1.00 97.81 268 ASP A C 1
ATOM 2172 O O . ASP A 1 268 ? -38.029 -5.579 47.928 1.00 97.81 268 ASP A O 1
ATOM 2176 N N . GLU A 1 269 ? -38.187 -4.541 45.951 1.00 97.50 269 GLU A N 1
ATOM 2177 C CA . GLU A 1 269 ? -39.319 -3.691 46.341 1.00 97.50 269 GLU A CA 1
ATOM 2178 C C . GLU A 1 269 ? -40.592 -4.512 46.594 1.00 97.50 269 GLU A C 1
ATOM 2180 O O . GLU A 1 269 ? -41.285 -4.285 47.590 1.00 97.50 269 GLU A O 1
ATOM 2185 N N . GLN A 1 270 ? -40.897 -5.485 45.730 1.00 96.88 270 GLN A N 1
ATOM 2186 C CA . GLN A 1 270 ? -42.028 -6.396 45.919 1.00 96.88 270 GLN A CA 1
ATOM 2187 C C . GLN A 1 270 ? -41.864 -7.245 47.182 1.00 96.88 270 GLN A C 1
ATOM 2189 O O . GLN A 1 270 ? -42.804 -7.331 47.972 1.00 96.88 270 GLN A O 1
ATOM 2194 N N . ALA A 1 271 ? -40.678 -7.809 47.417 1.00 97.38 271 ALA A N 1
ATOM 2195 C CA . ALA A 1 271 ? -40.384 -8.592 48.614 1.00 97.38 271 ALA A CA 1
ATOM 2196 C C . ALA A 1 271 ? -40.541 -7.750 49.889 1.00 97.38 271 ALA A C 1
ATOM 2198 O O . ALA A 1 271 ? -41.161 -8.194 50.855 1.00 97.38 271 ALA A O 1
ATOM 2199 N N . ARG A 1 272 ? -40.060 -6.500 49.877 1.00 98.00 272 ARG A N 1
ATOM 2200 C CA . ARG A 1 272 ? -40.224 -5.575 51.004 1.00 98.00 272 ARG A CA 1
ATOM 2201 C C . ARG A 1 272 ? -41.692 -5.221 51.253 1.00 98.00 272 ARG A C 1
ATOM 2203 O O . ARG A 1 272 ? -42.114 -5.221 52.406 1.00 98.00 272 ARG A O 1
ATOM 2210 N N . LYS A 1 273 ? -42.481 -4.956 50.204 1.00 97.19 273 LYS A N 1
ATOM 2211 C CA . LYS A 1 273 ? -43.930 -4.708 50.337 1.00 97.19 273 LYS A CA 1
ATOM 2212 C C . LYS A 1 273 ? -44.662 -5.927 50.898 1.00 97.19 273 LYS A C 1
ATOM 2214 O O . LYS A 1 273 ? -45.501 -5.770 51.776 1.00 97.19 273 LYS A O 1
ATOM 2219 N N . GLN A 1 274 ? -44.318 -7.131 50.439 1.00 96.44 274 GLN A N 1
ATOM 2220 C CA . GLN A 1 274 ? -44.888 -8.374 50.965 1.00 96.44 274 GLN A CA 1
ATOM 2221 C C . GLN A 1 274 ? -44.520 -8.600 52.434 1.00 96.44 274 GLN A C 1
ATOM 2223 O O . GLN A 1 274 ? -45.390 -8.957 53.220 1.00 96.44 274 GLN A O 1
ATOM 2228 N N . GLN A 1 275 ? -43.267 -8.353 52.826 1.00 96.38 275 GLN A N 1
ATOM 2229 C CA . GLN A 1 275 ? -42.854 -8.436 54.229 1.00 96.38 275 GLN A CA 1
ATOM 2230 C C . GLN A 1 275 ? -43.568 -7.403 55.107 1.00 96.38 275 GLN A C 1
ATOM 2232 O O . GLN A 1 275 ? -43.991 -7.733 56.213 1.00 96.38 275 GLN A O 1
ATOM 2237 N N . GLU A 1 276 ? -43.718 -6.163 54.634 1.00 97.00 276 GLU A N 1
ATOM 2238 C CA . GLU A 1 276 ? -44.437 -5.125 55.377 1.00 97.00 276 GLU A CA 1
ATOM 2239 C C . GLU A 1 276 ? -45.919 -5.488 55.549 1.00 97.00 276 GLU A C 1
ATOM 2241 O O . GLU A 1 276 ? -46.453 -5.358 56.649 1.00 97.00 276 GLU A O 1
ATOM 2246 N N . GLU A 1 277 ? -46.563 -6.007 54.502 1.00 96.44 277 GLU A N 1
ATOM 2247 C CA . GLU A 1 277 ? -47.949 -6.477 54.549 1.00 96.44 277 GLU A CA 1
ATOM 2248 C C . GLU A 1 277 ? -48.114 -7.681 55.488 1.00 96.44 277 GLU A C 1
ATOM 2250 O O . GLU A 1 277 ? -48.993 -7.675 56.346 1.00 96.44 277 GLU A O 1
ATOM 2255 N N . GLN A 1 278 ? -47.225 -8.678 55.415 1.00 96.56 278 GLN A N 1
ATOM 2256 C CA . GLN A 1 278 ? -47.224 -9.814 56.346 1.00 96.56 278 GLN A CA 1
ATOM 2257 C C . GLN A 1 278 ? -47.049 -9.359 57.796 1.00 96.56 278 GLN A C 1
ATOM 2259 O O . GLN A 1 278 ? -47.748 -9.848 58.683 1.00 96.56 278 GLN A O 1
ATOM 2264 N N . LYS A 1 279 ? -46.154 -8.397 58.051 1.00 97.50 279 LYS A N 1
ATOM 2265 C CA . LYS A 1 279 ? -45.965 -7.833 59.389 1.00 97.50 279 LYS A CA 1
ATOM 2266 C C . LYS A 1 279 ? -47.209 -7.081 59.863 1.00 97.50 279 LYS A C 1
ATOM 2268 O O . LYS A 1 279 ? -47.605 -7.263 61.007 1.00 97.50 279 LYS A O 1
ATOM 2273 N N . ARG A 1 280 ? -47.857 -6.287 59.002 1.00 97.50 280 ARG A N 1
ATOM 2274 C CA . ARG A 1 280 ? -49.129 -5.613 59.329 1.00 97.50 280 ARG A CA 1
ATOM 2275 C C . ARG A 1 280 ? -50.223 -6.617 59.676 1.00 97.50 280 ARG A C 1
ATOM 2277 O O . ARG A 1 280 ? -50.902 -6.436 60.680 1.00 97.50 280 ARG A O 1
ATOM 2284 N N . GLN A 1 281 ? -50.356 -7.684 58.892 1.00 96.44 281 GLN A N 1
ATOM 2285 C CA . GLN A 1 281 ? -51.328 -8.748 59.147 1.00 96.44 281 GLN A CA 1
ATOM 2286 C C . GLN A 1 281 ? -51.031 -9.488 60.457 1.00 96.44 281 GLN A C 1
ATOM 2288 O O . GLN A 1 281 ? -51.954 -9.741 61.229 1.00 96.44 281 GLN A O 1
ATOM 2293 N N . ALA A 1 282 ? -49.761 -9.785 60.745 1.00 96.56 282 ALA A N 1
ATOM 2294 C CA . ALA A 1 282 ? -49.347 -10.401 62.004 1.00 96.56 282 ALA A CA 1
ATOM 2295 C C . ALA A 1 282 ? -49.608 -9.482 63.212 1.00 96.56 282 ALA A C 1
ATOM 2297 O O . ALA A 1 282 ? -50.176 -9.930 64.207 1.00 96.56 282 ALA A O 1
ATOM 2298 N N . ASP A 1 283 ? -49.260 -8.194 63.111 1.00 97.12 283 ASP A N 1
ATOM 2299 C CA . ASP A 1 283 ? -49.510 -7.189 64.151 1.00 97.12 283 ASP A CA 1
ATOM 2300 C C . ASP A 1 283 ? -51.030 -7.011 64.387 1.00 97.12 283 ASP A C 1
ATOM 2302 O O . ASP A 1 283 ? -51.486 -6.931 65.532 1.00 97.12 283 ASP A O 1
ATOM 2306 N N . GLU A 1 284 ? -51.847 -7.012 63.325 1.00 96.81 284 GLU A N 1
ATOM 2307 C CA . GLU A 1 284 ? -53.311 -6.948 63.423 1.00 96.81 284 GLU A CA 1
ATOM 2308 C C . GLU A 1 284 ? -53.907 -8.213 64.062 1.00 96.81 284 GLU A C 1
ATOM 2310 O O . GLU A 1 284 ? -54.780 -8.111 64.929 1.00 96.81 284 GLU A O 1
ATOM 2315 N N . GLN A 1 285 ? -53.433 -9.403 63.682 1.00 96.00 285 GLN A N 1
ATOM 2316 C CA . GLN A 1 285 ? -53.847 -10.666 64.299 1.00 96.00 285 GLN A CA 1
ATOM 2317 C C . GLN A 1 285 ? -53.474 -10.720 65.783 1.00 96.00 285 GLN A C 1
ATOM 2319 O O . GLN A 1 285 ? -54.318 -11.081 66.602 1.00 96.00 285 GLN A O 1
ATOM 2324 N N . ALA A 1 286 ? -52.256 -10.310 66.145 1.00 96.75 286 ALA A N 1
ATOM 2325 C CA . ALA A 1 286 ? -51.811 -10.253 67.535 1.00 96.75 286 ALA A CA 1
ATOM 2326 C C . ALA A 1 286 ? -52.674 -9.290 68.362 1.00 96.75 286 ALA A C 1
ATOM 2328 O O . ALA A 1 286 ? -53.094 -9.628 69.469 1.00 96.75 286 ALA A O 1
ATOM 2329 N N . ARG A 1 287 ? -53.016 -8.120 67.807 1.00 97.44 287 ARG A N 1
ATOM 2330 C CA . ARG A 1 287 ? -53.913 -7.159 68.461 1.00 97.44 287 ARG A CA 1
ATOM 2331 C C . ARG A 1 287 ? -55.322 -7.726 68.655 1.00 97.44 287 ARG A C 1
ATOM 2333 O O . ARG A 1 287 ? -55.880 -7.567 69.737 1.00 97.44 287 ARG A O 1
ATOM 2340 N N . LYS A 1 288 ? -55.885 -8.413 67.652 1.00 96.38 288 LYS A N 1
ATOM 2341 C CA . LYS A 1 288 ? -57.192 -9.088 67.774 1.00 96.38 288 LYS A CA 1
ATOM 2342 C C . LYS A 1 288 ? -57.165 -10.175 68.849 1.00 96.38 288 LYS A C 1
ATOM 2344 O O . LYS A 1 288 ? -58.071 -10.226 69.669 1.00 96.38 288 LYS A O 1
ATOM 2349 N N . GLN A 1 289 ? -56.110 -10.991 68.897 1.00 95.38 289 GLN A N 1
ATOM 2350 C CA . GLN A 1 289 ? -55.944 -12.020 69.930 1.00 95.38 289 GLN A CA 1
ATOM 2351 C C . GLN A 1 289 ? -55.805 -11.420 71.333 1.00 95.38 289 GLN A C 1
ATOM 2353 O O . GLN A 1 289 ? -56.420 -11.924 72.268 1.00 95.38 289 GLN A O 1
ATOM 2358 N N . GLN A 1 290 ? -55.040 -10.337 71.490 1.00 95.06 290 GLN A N 1
ATOM 2359 C CA . GLN A 1 290 ? -54.939 -9.631 72.770 1.00 95.06 290 GLN A CA 1
ATOM 2360 C C . GLN A 1 290 ? -56.281 -9.033 73.202 1.00 95.06 290 GLN A C 1
ATOM 2362 O O . GLN A 1 290 ? -56.637 -9.119 74.376 1.00 95.06 290 GLN A O 1
ATOM 2367 N N . GLU A 1 291 ? -57.043 -8.450 72.274 1.00 95.88 291 GLU A N 1
ATOM 2368 C CA . GLU A 1 291 ? -58.373 -7.914 72.574 1.00 95.88 291 GLU A CA 1
ATOM 2369 C C . GLU A 1 291 ? -59.358 -9.029 72.967 1.00 95.88 291 GLU A C 1
ATOM 2371 O O . GLU A 1 291 ? -60.088 -8.876 73.945 1.00 95.88 291 GLU A O 1
ATOM 2376 N N . GLU A 1 292 ? -59.338 -10.168 72.270 1.00 95.19 292 GLU A N 1
ATOM 2377 C CA . GLU A 1 292 ? -60.128 -11.365 72.592 1.00 95.19 292 GLU A CA 1
ATOM 2378 C C . GLU A 1 292 ? -59.774 -11.917 73.982 1.00 95.19 292 GLU A C 1
ATOM 2380 O O . GLU A 1 292 ? -60.659 -12.126 74.809 1.00 95.19 292 GLU A O 1
ATOM 2385 N N . GLN A 1 293 ? -58.481 -12.087 74.284 1.00 94.88 293 GLN A N 1
ATOM 2386 C CA . GLN A 1 293 ? -58.012 -12.536 75.599 1.00 94.88 293 GLN A CA 1
ATOM 2387 C C . GLN A 1 293 ? -58.435 -11.572 76.705 1.00 94.88 293 GLN A C 1
ATOM 2389 O O . GLN A 1 293 ? -58.889 -12.008 77.762 1.00 94.88 293 GLN A O 1
ATOM 2394 N N . LYS A 1 294 ? -58.339 -10.260 76.459 1.00 95.94 294 LYS A N 1
ATOM 2395 C CA . LYS A 1 294 ? -58.803 -9.248 77.408 1.00 95.94 294 LYS A CA 1
ATOM 2396 C C . LYS A 1 294 ? -60.315 -9.342 77.626 1.00 95.94 294 LYS A C 1
ATOM 2398 O O . LYS A 1 294 ? -60.746 -9.309 78.771 1.00 95.94 294 LYS A O 1
ATOM 2403 N N . ARG A 1 295 ? -61.117 -9.516 76.567 1.00 96.00 295 ARG A N 1
ATOM 2404 C CA . ARG A 1 295 ? -62.573 -9.727 76.684 1.00 96.00 295 ARG A CA 1
ATOM 2405 C C . ARG A 1 295 ? -62.903 -10.982 77.489 1.00 96.00 295 ARG A C 1
ATOM 2407 O O . ARG A 1 295 ? -63.767 -10.921 78.356 1.00 96.00 295 ARG A O 1
ATOM 2414 N N . GLN A 1 296 ? -62.206 -12.090 77.243 1.00 94.94 296 GLN A N 1
ATOM 2415 C CA . GLN A 1 296 ? -62.391 -13.335 77.993 1.00 94.94 296 GLN A CA 1
ATOM 2416 C C . GLN A 1 296 ? -62.003 -13.176 79.469 1.00 94.94 296 GLN A C 1
ATOM 2418 O O . GLN A 1 296 ? -62.732 -13.646 80.341 1.00 94.94 296 GLN A O 1
ATOM 2423 N N . ALA A 1 297 ? -60.898 -12.484 79.762 1.00 94.06 297 ALA A N 1
ATOM 2424 C CA . ALA A 1 297 ? -60.475 -12.186 81.129 1.00 94.06 297 ALA A CA 1
ATOM 2425 C C . ALA A 1 297 ? -61.476 -11.267 81.851 1.00 94.06 297 ALA A C 1
ATOM 2427 O O . ALA A 1 297 ? -61.858 -11.554 82.986 1.00 94.06 297 ALA A O 1
ATOM 2428 N N . ASP A 1 298 ? -61.949 -10.212 81.181 1.00 94.75 298 ASP A N 1
ATOM 2429 C CA . ASP A 1 298 ? -62.974 -9.299 81.698 1.00 94.75 298 ASP A CA 1
ATOM 2430 C C . ASP A 1 298 ? -64.299 -10.062 81.958 1.00 94.75 298 ASP A C 1
ATOM 2432 O O . ASP A 1 298 ? -64.942 -9.864 82.992 1.00 94.75 298 ASP A O 1
ATOM 2436 N N . GLU A 1 299 ? -64.692 -10.995 81.079 1.00 93.69 299 GLU A N 1
ATOM 2437 C CA . GLU A 1 299 ? -65.878 -11.845 81.266 1.00 93.69 299 GLU A CA 1
ATOM 2438 C C . GLU A 1 299 ? -65.717 -12.834 82.434 1.00 93.69 299 GLU A C 1
ATOM 2440 O O . GLU A 1 299 ? -66.639 -12.996 83.238 1.00 93.69 299 GLU A O 1
ATOM 2445 N N . GLN A 1 300 ? -64.554 -13.480 82.567 1.00 92.31 300 GLN A N 1
ATOM 2446 C CA . GLN A 1 300 ? -64.253 -14.363 83.699 1.00 92.31 300 GLN A CA 1
ATOM 2447 C C . GLN A 1 300 ? -64.258 -13.604 85.027 1.00 92.31 300 GLN A C 1
ATOM 2449 O O . GLN A 1 300 ? -64.851 -14.081 85.995 1.00 92.31 300 GLN A O 1
ATOM 2454 N N . ALA A 1 301 ? -63.655 -12.414 85.071 1.00 92.88 301 ALA A N 1
ATOM 2455 C CA . ALA A 1 301 ? -63.669 -11.559 86.253 1.00 92.88 301 ALA A CA 1
ATOM 2456 C C . ALA A 1 301 ? -65.102 -11.165 86.637 1.00 92.88 301 ALA A C 1
ATOM 2458 O O . ALA A 1 301 ? -65.463 -11.222 87.813 1.00 92.88 301 ALA A O 1
ATOM 2459 N N . ARG A 1 302 ? -65.949 -10.843 85.650 1.00 94.44 302 ARG A N 1
ATOM 2460 C CA . ARG A 1 302 ? -67.362 -10.525 85.880 1.00 94.44 302 ARG A CA 1
ATOM 2461 C C . ARG A 1 302 ? -68.141 -11.718 86.447 1.00 94.44 302 ARG A C 1
ATOM 2463 O O . ARG A 1 302 ? -68.883 -11.530 87.404 1.00 94.44 302 ARG A O 1
ATOM 2470 N N . LYS A 1 303 ? -67.922 -12.937 85.934 1.00 91.44 303 LYS A N 1
ATOM 2471 C CA . LYS A 1 303 ? -68.524 -14.171 86.487 1.00 91.44 303 LYS A CA 1
ATOM 2472 C C . LYS A 1 303 ? -68.077 -14.436 87.928 1.00 91.44 303 LYS A C 1
ATOM 2474 O O . LYS A 1 303 ? -68.912 -14.714 88.778 1.00 91.44 303 LYS A O 1
ATOM 2479 N N . GLN A 1 304 ? -66.785 -14.278 88.230 1.00 86.69 304 GLN A N 1
ATOM 2480 C CA . GLN A 1 304 ? -66.263 -14.443 89.596 1.00 86.69 304 GLN A CA 1
ATOM 2481 C C . GLN A 1 304 ? -66.832 -13.411 90.576 1.00 86.69 304 GLN A C 1
ATOM 2483 O O . GLN A 1 304 ? -67.121 -13.746 91.726 1.00 86.69 304 GLN A O 1
ATOM 2488 N N . GLN A 1 305 ? -66.991 -12.160 90.137 1.00 86.88 305 GLN A N 1
ATOM 2489 C CA . GLN A 1 305 ? -67.641 -11.124 90.938 1.00 86.88 305 GLN A CA 1
ATOM 2490 C C . GLN A 1 305 ? -69.108 -11.466 91.199 1.00 86.88 305 GLN A C 1
ATOM 2492 O O . GLN A 1 305 ? -69.557 -11.345 92.334 1.00 86.88 305 GLN A O 1
ATOM 2497 N N . GLU A 1 306 ? -69.834 -11.936 90.184 1.00 86.12 306 GLU A N 1
ATOM 2498 C CA . GLU A 1 306 ? -71.234 -12.350 90.310 1.00 86.12 306 GLU A CA 1
ATOM 2499 C C . GLU A 1 306 ? -71.389 -13.538 91.280 1.00 86.12 306 GLU A C 1
ATOM 2501 O O . GLU A 1 306 ? -72.246 -13.499 92.165 1.00 86.12 306 GLU A O 1
ATOM 2506 N N . ASP A 1 307 ? -70.497 -14.533 91.213 1.00 84.56 307 ASP A N 1
ATOM 2507 C CA . ASP A 1 307 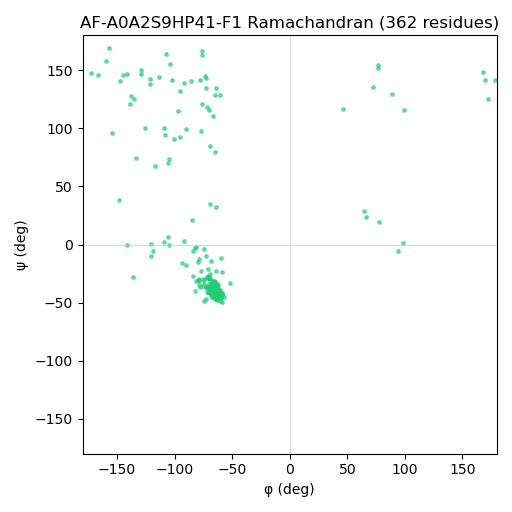? -70.445 -15.654 92.162 1.00 84.56 307 ASP A CA 1
ATOM 2508 C C . ASP A 1 307 ? -70.140 -15.189 93.598 1.00 84.56 307 ASP A C 1
ATOM 2510 O O . ASP A 1 307 ? -70.827 -15.598 94.538 1.00 84.56 307 ASP A O 1
ATOM 2514 N N . GLN A 1 308 ? -69.161 -14.293 93.797 1.00 77.12 308 GLN A N 1
ATOM 2515 C CA . GLN A 1 308 ? -68.872 -13.717 95.120 1.00 77.12 308 GLN A CA 1
ATOM 2516 C C . GLN A 1 308 ? -70.056 -12.926 95.677 1.00 77.12 308 GLN A C 1
ATOM 2518 O O . GLN A 1 308 ? -70.351 -13.021 96.870 1.00 77.12 308 GLN A O 1
ATOM 2523 N N . GLN A 1 309 ? -70.759 -12.180 94.826 1.00 77.06 309 GLN A N 1
ATOM 2524 C CA . GLN A 1 309 ? -71.943 -11.427 95.222 1.00 77.06 309 GLN A CA 1
ATOM 2525 C C . GLN A 1 309 ? -73.078 -12.373 95.640 1.00 77.06 309 GLN A C 1
ATOM 2527 O O . GLN A 1 309 ? -73.743 -12.130 96.648 1.00 77.06 309 GLN A O 1
ATOM 2532 N N . LYS A 1 310 ? -73.233 -13.511 94.947 1.00 74.25 310 LYS A N 1
ATOM 2533 C CA . LYS A 1 310 ? -74.174 -14.586 95.302 1.00 74.25 310 LYS A CA 1
ATOM 2534 C C . LYS A 1 310 ? -73.841 -15.237 96.651 1.00 74.25 310 LYS A C 1
ATOM 2536 O O . LYS A 1 310 ? -74.752 -15.520 97.427 1.00 74.25 310 LYS A O 1
ATOM 2541 N N . VAL A 1 311 ? -72.555 -15.438 96.961 1.00 72.31 311 VAL A N 1
ATOM 2542 C CA . VAL A 1 311 ? -72.097 -15.958 98.267 1.00 72.31 311 VAL A CA 1
ATOM 2543 C C . VAL A 1 311 ? -72.313 -14.931 99.386 1.00 72.31 311 VAL A C 1
ATOM 2545 O O . VAL A 1 311 ? -72.782 -15.290 100.465 1.00 72.31 311 VAL A O 1
ATOM 2548 N N . GLN A 1 312 ? -72.053 -13.646 99.133 1.00 60.41 312 GLN A N 1
ATOM 2549 C CA . GLN A 1 312 ? -72.280 -12.568 100.109 1.00 60.41 312 GLN A CA 1
ATOM 2550 C C . GLN A 1 312 ? -73.772 -12.344 100.401 1.00 60.41 312 GLN A C 1
ATOM 2552 O O . GLN A 1 312 ? -74.144 -12.103 101.553 1.00 60.41 312 GLN A O 1
ATOM 2557 N N . GLN A 1 313 ? -74.645 -12.510 99.403 1.00 58.38 313 GLN A N 1
ATOM 2558 C CA . GLN A 1 313 ? -76.098 -12.517 99.608 1.00 58.38 313 GLN A CA 1
ATOM 2559 C C . GLN A 1 313 ? -76.592 -13.752 100.379 1.00 58.38 313 GLN A C 1
ATOM 2561 O O . GLN A 1 313 ? -77.611 -13.668 101.058 1.00 58.38 313 GLN A O 1
ATOM 2566 N N . ALA A 1 314 ? -75.866 -14.875 100.346 1.00 56.25 314 ALA A N 1
ATOM 2567 C CA . ALA A 1 314 ? -76.186 -16.058 101.148 1.00 56.25 314 ALA A CA 1
ATOM 2568 C C . ALA A 1 314 ? -75.728 -15.954 102.622 1.00 56.25 314 ALA A C 1
ATOM 2570 O O . ALA A 1 314 ? -76.199 -16.728 103.453 1.00 56.25 314 ALA A O 1
ATOM 2571 N N . GLN A 1 315 ? -74.848 -15.002 102.970 1.00 48.28 315 GLN A N 1
ATOM 2572 C CA . GLN A 1 315 ? -74.320 -14.810 104.335 1.00 48.28 315 GLN A CA 1
ATOM 2573 C C . GLN A 1 315 ? -74.915 -13.615 105.102 1.00 48.28 315 GLN A C 1
ATOM 2575 O O . GLN A 1 315 ? -74.577 -13.409 106.266 1.00 48.28 315 GLN A O 1
ATOM 2580 N N . THR A 1 316 ? -75.834 -12.849 104.512 1.00 43.78 316 THR A N 1
ATOM 2581 C CA . THR A 1 316 ? -76.529 -11.744 105.196 1.00 43.78 316 THR A CA 1
ATOM 2582 C C . THR A 1 316 ? -77.974 -12.114 105.551 1.00 43.78 316 THR A C 1
ATOM 2584 O O . THR A 1 316 ? -78.934 -11.612 104.976 1.00 43.78 316 THR A O 1
ATOM 2587 N N . GLN A 1 317 ? -78.132 -12.974 106.564 1.00 37.56 317 GLN A N 1
ATOM 2588 C CA . GLN A 1 317 ? -79.336 -13.012 107.406 1.00 37.56 317 GLN A CA 1
ATOM 2589 C C . GLN A 1 317 ? -79.061 -12.197 108.687 1.00 37.56 317 GLN A C 1
ATOM 2591 O O . GLN A 1 317 ? -78.185 -12.584 109.462 1.00 37.56 317 GLN A O 1
ATOM 2596 N N . PRO A 1 318 ? -79.755 -11.071 108.943 1.00 48.00 318 PRO A N 1
ATOM 2597 C CA . PRO A 1 318 ? -79.526 -10.274 110.148 1.00 48.00 318 PRO A CA 1
ATOM 2598 C C . PRO A 1 318 ? -80.052 -10.980 111.408 1.00 48.00 318 PRO A C 1
ATOM 2600 O O . PRO A 1 318 ? -81.254 -11.211 111.544 1.00 48.00 318 PRO A O 1
ATOM 2603 N N . ALA A 1 319 ? -79.159 -11.282 112.356 1.00 35.97 319 ALA A N 1
ATOM 2604 C CA . ALA A 1 319 ? -79.519 -11.678 113.715 1.00 35.97 319 ALA A CA 1
ATOM 2605 C C . ALA A 1 319 ? -79.950 -10.439 114.522 1.00 35.97 319 ALA A C 1
ATOM 2607 O O . ALA A 1 319 ? -79.199 -9.473 114.663 1.00 35.97 319 ALA A O 1
ATOM 2608 N N . ALA A 1 320 ? -81.187 -10.467 115.015 1.00 39.50 320 ALA A N 1
ATOM 2609 C CA . ALA A 1 320 ? -81.847 -9.382 115.727 1.00 39.50 320 ALA A CA 1
ATOM 2610 C C . ALA A 1 320 ? -81.305 -9.157 117.154 1.00 39.50 320 ALA A C 1
ATOM 2612 O O . ALA A 1 320 ? -80.999 -10.093 117.892 1.00 39.50 320 ALA A O 1
ATOM 2613 N N . SER A 1 321 ? -81.253 -7.876 117.527 1.00 38.19 321 SER A N 1
ATOM 2614 C CA . SER A 1 321 ? -80.952 -7.328 118.853 1.00 38.19 321 SER A CA 1
ATOM 2615 C C . SER A 1 321 ? -82.019 -7.713 119.893 1.00 38.19 321 SER A C 1
ATOM 2617 O O . SER A 1 321 ? -83.212 -7.506 119.673 1.00 38.19 321 SER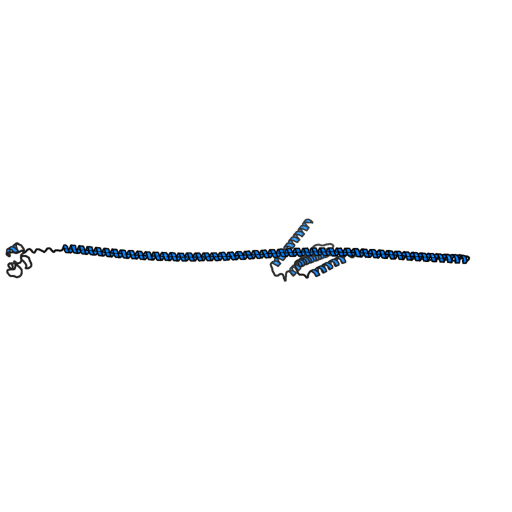 A O 1
ATOM 2619 N N . ASN A 1 322 ? -81.586 -8.257 121.034 1.00 40.88 322 ASN A N 1
ATOM 2620 C CA . ASN A 1 322 ? -82.427 -8.644 122.171 1.00 40.88 322 ASN A CA 1
ATOM 2621 C C . ASN A 1 322 ? -82.565 -7.470 123.161 1.00 40.88 322 ASN A C 1
ATOM 2623 O O . ASN A 1 322 ? -81.686 -7.237 123.990 1.00 40.88 322 ASN A O 1
ATOM 2627 N N . ASN A 1 323 ? -83.685 -6.746 123.097 1.00 46.50 323 ASN A N 1
ATOM 2628 C CA . ASN A 1 323 ? -84.120 -5.816 124.144 1.00 46.50 323 ASN A CA 1
ATOM 2629 C C . ASN A 1 323 ? -84.709 -6.622 125.315 1.00 46.50 323 ASN A C 1
ATOM 2631 O O . ASN A 1 323 ? -85.864 -7.045 125.276 1.00 46.50 323 ASN A O 1
ATOM 2635 N N . SER A 1 324 ? -83.915 -6.862 126.359 1.00 58.00 324 SER A N 1
ATOM 2636 C CA . SER A 1 324 ? -84.397 -7.490 127.590 1.00 58.00 324 SER A CA 1
ATOM 2637 C C . SER A 1 324 ? -85.318 -6.529 128.347 1.00 58.00 324 SER A C 1
ATOM 2639 O O . SER A 1 324 ? -84.889 -5.472 128.811 1.00 58.00 324 SER A O 1
ATOM 2641 N N . ASN A 1 325 ? -86.583 -6.917 128.468 1.00 59.31 325 ASN A N 1
ATOM 2642 C CA . ASN A 1 325 ? -87.659 -6.192 129.135 1.00 59.31 325 ASN A CA 1
ATOM 2643 C C . ASN A 1 325 ? -87.436 -6.175 130.665 1.00 59.31 325 ASN A C 1
ATOM 2645 O O . ASN A 1 325 ? -87.912 -7.050 131.385 1.00 59.31 325 ASN A O 1
ATOM 2649 N N . VAL A 1 326 ? -86.641 -5.225 131.167 1.00 73.44 326 VAL A N 1
ATOM 2650 C CA . VAL A 1 326 ? -86.449 -4.995 132.611 1.00 73.44 326 VAL A CA 1
ATOM 2651 C C . VAL A 1 326 ? -87.721 -4.345 133.164 1.00 73.44 326 VAL A C 1
ATOM 2653 O O . VAL A 1 326 ? -88.264 -3.451 132.532 1.00 73.44 326 VAL A O 1
ATOM 2656 N N . THR A 1 327 ? -88.243 -4.796 134.307 1.00 78.62 327 THR A N 1
ATOM 2657 C CA . THR A 1 327 ? -89.445 -4.232 134.957 1.00 78.62 327 THR A CA 1
ATOM 2658 C C . THR A 1 327 ? -89.208 -4.135 136.462 1.00 78.62 327 THR A C 1
ATOM 2660 O O . THR A 1 327 ? -88.857 -5.134 137.083 1.00 78.62 327 THR A O 1
ATOM 2663 N N . TYR A 1 328 ? -89.428 -2.957 137.050 1.00 82.44 328 TYR A N 1
ATOM 2664 C CA . TYR A 1 328 ? -89.265 -2.709 138.488 1.00 82.44 328 TYR A CA 1
ATOM 2665 C C . TYR A 1 328 ? -90.619 -2.675 139.202 1.00 82.44 328 TYR A C 1
ATOM 2667 O O . TYR A 1 328 ? -91.594 -2.138 138.671 1.00 82.44 328 TYR A O 1
ATOM 2675 N N . LYS A 1 329 ? -90.695 -3.227 140.417 1.00 85.56 329 LYS A N 1
ATOM 2676 C CA . LYS A 1 329 ? -91.951 -3.291 141.184 1.00 85.56 329 LYS A CA 1
ATOM 2677 C C . LYS A 1 329 ? -92.305 -1.965 141.856 1.00 85.56 329 LYS A C 1
ATOM 2679 O O . LYS A 1 329 ? -93.486 -1.659 141.993 1.00 85.56 329 LYS A O 1
ATOM 2684 N N . ASN A 1 330 ? -91.309 -1.205 142.316 1.00 86.19 330 ASN A N 1
ATOM 2685 C CA . ASN A 1 330 ? -91.492 0.094 142.971 1.00 86.19 330 ASN A CA 1
ATOM 2686 C C . ASN A 1 330 ? -90.223 0.966 142.880 1.00 86.19 330 ASN A C 1
ATOM 2688 O O . ASN A 1 330 ? -89.146 0.489 142.524 1.00 86.19 330 ASN A O 1
ATOM 2692 N N . CYS A 1 331 ? -90.341 2.245 143.245 1.00 88.69 331 CYS A N 1
ATOM 2693 C CA . CYS A 1 331 ? -89.226 3.193 143.194 1.00 88.69 331 CYS A CA 1
ATOM 2694 C C . CYS A 1 331 ? -88.059 2.872 144.134 1.00 88.69 331 CYS A C 1
ATOM 2696 O O . CYS A 1 331 ? -86.933 3.286 143.864 1.00 88.69 331 CYS A O 1
ATOM 2698 N N . THR A 1 332 ? -88.285 2.115 145.208 1.00 87.44 332 THR A N 1
ATOM 2699 C CA . THR A 1 332 ? -87.205 1.664 146.095 1.00 87.44 332 THR A CA 1
ATOM 2700 C C . THR A 1 332 ? -86.280 0.690 145.369 1.00 87.44 332 THR A C 1
ATOM 2702 O O . THR A 1 332 ? -85.065 0.794 145.500 1.00 87.44 332 THR A O 1
ATOM 2705 N N . GLU A 1 333 ? -86.828 -0.208 144.547 1.00 86.62 333 GLU A N 1
ATOM 2706 C CA . GLU A 1 333 ? -86.040 -1.136 143.729 1.00 86.62 333 GLU A CA 1
ATOM 2707 C C . GLU A 1 333 ? -85.201 -0.392 142.679 1.00 86.62 333 GLU A C 1
ATOM 2709 O O . GLU A 1 333 ? -84.015 -0.674 142.520 1.00 86.62 333 GLU A O 1
ATOM 2714 N N . VAL A 1 334 ? -85.784 0.627 142.039 1.00 85.50 334 VAL A N 1
ATOM 2715 C CA . VAL A 1 334 ? -85.088 1.487 141.066 1.00 85.50 334 VAL A CA 1
ATOM 2716 C C . VAL A 1 334 ? -83.928 2.249 141.717 1.00 85.50 334 VAL A C 1
ATOM 2718 O O . VAL A 1 334 ? -82.826 2.300 141.163 1.00 85.50 334 VAL A O 1
ATOM 2721 N N . LYS A 1 335 ? -84.152 2.821 142.910 1.00 86.44 335 LYS A N 1
ATOM 2722 C CA . LYS A 1 335 ? -83.115 3.532 143.674 1.00 86.44 335 LYS A CA 1
ATOM 2723 C C . LYS A 1 335 ? -82.015 2.589 144.161 1.00 86.44 335 LYS A C 1
ATOM 2725 O O . LYS A 1 335 ? -80.843 2.913 144.003 1.00 86.44 335 LYS A O 1
ATOM 2730 N N . ASN A 1 336 ? -82.365 1.405 144.666 1.00 86.31 336 ASN A N 1
ATOM 2731 C CA . ASN A 1 336 ? -81.388 0.395 145.092 1.00 86.31 336 ASN A CA 1
ATOM 2732 C C . ASN A 1 336 ? -80.548 -0.135 143.920 1.00 86.31 336 ASN A C 1
ATOM 2734 O O . ASN A 1 336 ? -79.371 -0.433 144.094 1.00 86.31 336 ASN A O 1
ATOM 2738 N N . ALA A 1 337 ? -81.127 -0.210 142.719 1.00 83.25 337 ALA A N 1
ATOM 2739 C CA . ALA A 1 337 ? -80.398 -0.528 141.494 1.00 83.25 337 ALA A CA 1
ATOM 2740 C C . ALA A 1 337 ? -79.527 0.639 140.978 1.00 83.25 337 ALA A C 1
ATOM 2742 O O . ALA A 1 337 ? -78.824 0.483 139.978 1.00 83.25 337 ALA A O 1
ATOM 2743 N N . GLY A 1 338 ? -79.583 1.813 141.621 1.00 84.31 338 GLY A N 1
ATOM 2744 C CA . GLY A 1 338 ? -78.846 3.013 141.224 1.00 84.31 338 GLY A CA 1
ATOM 2745 C C . GLY A 1 338 ? -79.299 3.599 139.883 1.00 84.31 338 GLY A C 1
ATOM 2746 O O . GLY A 1 338 ? -78.507 4.251 139.208 1.00 84.31 338 GLY A O 1
ATOM 2747 N N . LYS A 1 339 ? -80.541 3.324 139.458 1.00 84.25 339 LYS A N 1
ATOM 2748 C CA . LYS A 1 339 ? -81.100 3.757 138.163 1.00 84.25 339 LYS A CA 1
ATOM 2749 C C . LYS A 1 339 ? -82.115 4.898 138.280 1.00 84.25 339 LYS A C 1
ATOM 2751 O O . LYS A 1 339 ? -82.732 5.247 137.284 1.00 84.25 339 LYS A O 1
ATOM 2756 N N . ALA A 1 340 ? -82.301 5.465 139.472 1.00 85.44 340 ALA A N 1
ATOM 2757 C CA . ALA A 1 340 ? -83.166 6.625 139.672 1.00 85.44 340 ALA A CA 1
ATOM 2758 C C . ALA A 1 340 ? -82.400 7.939 139.406 1.00 85.44 340 ALA A C 1
ATOM 2760 O O . ALA A 1 340 ? -81.252 8.046 139.846 1.00 85.44 340 ALA A O 1
ATOM 2761 N N . PRO A 1 341 ? -83.022 8.952 138.776 1.00 85.69 341 PRO A N 1
ATOM 2762 C CA . PRO A 1 341 ? -84.355 8.929 138.161 1.00 85.69 341 PRO A CA 1
ATOM 2763 C C . PRO A 1 341 ? -84.401 8.148 136.826 1.00 85.69 341 PRO A C 1
ATOM 2765 O O . PRO A 1 341 ? -83.443 8.179 136.056 1.00 85.69 341 PRO A O 1
ATOM 2768 N N . LEU A 1 342 ? -85.522 7.464 136.553 1.00 85.31 342 LEU A N 1
ATOM 2769 C CA . LEU A 1 342 ? -85.771 6.689 135.321 1.00 85.31 342 LEU A CA 1
ATOM 2770 C C . LEU A 1 342 ? -86.535 7.534 134.289 1.00 85.31 342 LEU A C 1
ATOM 2772 O O . LEU A 1 342 ? -87.581 8.089 134.614 1.00 85.31 342 LEU A O 1
ATOM 2776 N N . TYR A 1 343 ? -86.081 7.553 133.034 1.00 89.12 343 TYR A N 1
ATOM 2777 C CA . TYR A 1 343 ? -86.708 8.322 131.943 1.00 89.12 343 TYR A CA 1
ATOM 2778 C C . TYR A 1 343 ? -87.507 7.434 130.981 1.00 89.12 343 TYR A C 1
ATOM 2780 O O . TYR A 1 343 ? -87.186 6.258 130.825 1.00 89.12 343 TYR A O 1
ATOM 2788 N N . ARG A 1 344 ? -88.502 8.005 130.285 1.00 86.19 344 ARG A N 1
ATOM 2789 C CA . ARG A 1 344 ? -89.458 7.271 129.425 1.00 86.19 344 ARG A CA 1
ATOM 2790 C C . ARG A 1 344 ? -88.835 6.337 128.376 1.00 86.19 344 ARG A C 1
ATOM 2792 O O . ARG A 1 344 ? -89.400 5.279 128.114 1.00 86.19 344 ARG A O 1
ATOM 2799 N N . ASP A 1 345 ? -87.668 6.686 127.840 1.00 82.00 345 ASP A N 1
ATOM 2800 C CA . ASP A 1 345 ? -86.977 5.896 126.808 1.00 82.00 345 ASP A CA 1
ATOM 2801 C C . ASP A 1 345 ? -85.974 4.880 127.384 1.00 82.00 345 ASP A C 1
ATOM 2803 O O . ASP A 1 345 ? -85.271 4.193 126.641 1.00 82.00 345 ASP A O 1
ATOM 2807 N N . GLN A 1 346 ? -85.885 4.775 128.715 1.00 83.06 346 GLN A N 1
ATOM 2808 C CA . GLN A 1 346 ? -85.016 3.812 129.379 1.00 83.06 346 GLN A CA 1
ATOM 2809 C C . GLN A 1 346 ? -85.753 2.499 129.677 1.00 83.06 346 GLN A C 1
ATOM 2811 O O . GLN A 1 346 ? -86.901 2.505 130.135 1.00 83.06 346 GLN A O 1
ATOM 2816 N N . PRO A 1 347 ? -85.091 1.346 129.475 1.00 82.75 347 PRO A N 1
ATOM 2817 C CA . PRO A 1 347 ? -85.670 0.049 129.797 1.00 82.75 347 PRO A CA 1
ATOM 2818 C C . PRO A 1 347 ? -85.997 -0.033 131.294 1.00 82.75 347 PRO A C 1
ATOM 2820 O O . PRO A 1 347 ? -85.156 0.251 132.146 1.00 82.75 347 PRO A O 1
ATOM 2823 N N . GLY A 1 348 ? -87.232 -0.422 131.612 1.00 82.38 348 GLY A N 1
ATOM 2824 C CA . GLY A 1 348 ? -87.743 -0.477 132.985 1.00 82.38 348 GLY A CA 1
ATOM 2825 C C . GLY A 1 348 ? -88.496 0.756 133.464 1.00 82.38 348 GLY A C 1
ATOM 2826 O O . GLY A 1 348 ? -89.117 0.682 134.527 1.00 82.38 348 GLY A O 1
ATOM 2827 N N . TYR A 1 349 ? -88.549 1.841 132.686 1.00 87.25 349 TYR A N 1
ATOM 2828 C CA . TYR A 1 349 ? -89.531 2.890 132.942 1.00 87.25 349 TYR A CA 1
ATOM 2829 C C . TYR A 1 349 ? -90.953 2.343 132.756 1.00 87.25 349 TYR A C 1
ATOM 2831 O O . TYR A 1 349 ? -91.272 1.670 131.776 1.00 87.25 349 TYR A O 1
ATOM 2839 N N . SER A 1 350 ? -91.835 2.662 133.700 1.00 84.25 350 SER A N 1
ATOM 2840 C CA . SER A 1 350 ? -93.271 2.465 133.534 1.00 84.25 350 SER A CA 1
ATOM 2841 C C . SER A 1 350 ? -94.014 3.633 134.163 1.00 84.25 350 SER A C 1
ATOM 2843 O O . SER A 1 350 ? -93.609 4.136 135.212 1.00 84.25 350 SER A O 1
ATOM 2845 N N . SER A 1 351 ? -95.149 4.009 133.577 1.00 84.50 351 SER A N 1
ATOM 2846 C CA . SER A 1 351 ? -96.027 5.059 134.110 1.00 84.50 351 SER A CA 1
ATOM 2847 C C . SER A 1 351 ? -96.568 4.760 135.515 1.00 84.50 351 SER A C 1
ATOM 2849 O O . SER A 1 351 ? -97.111 5.643 136.159 1.00 84.50 351 SER A O 1
ATOM 2851 N N . LYS A 1 352 ? -96.414 3.529 136.028 1.00 84.38 352 LYS A N 1
ATOM 2852 C CA . LYS A 1 352 ? -96.774 3.168 137.411 1.00 84.38 352 LYS A CA 1
ATOM 2853 C C . LYS A 1 352 ? -95.750 3.648 138.445 1.00 84.38 352 LYS A C 1
ATOM 2855 O O . LYS A 1 352 ? -96.088 3.740 139.621 1.00 84.38 352 LYS A O 1
ATOM 2860 N N . LEU A 1 353 ? -94.507 3.891 138.026 1.00 86.19 353 LEU A N 1
ATOM 2861 C CA . LEU A 1 353 ? -93.419 4.380 138.884 1.00 86.19 353 LEU A CA 1
ATOM 2862 C C . LEU A 1 353 ? -93.303 5.914 138.857 1.00 86.19 353 LEU A C 1
ATOM 2864 O O . LEU A 1 353 ? -92.663 6.501 139.726 1.00 86.19 353 LEU A O 1
ATOM 2868 N N . ASP A 1 354 ? -93.933 6.544 137.870 1.00 88.69 354 ASP A N 1
ATOM 2869 C CA . ASP A 1 354 ? -94.012 7.987 137.658 1.00 88.69 354 ASP A CA 1
ATOM 2870 C C . ASP A 1 354 ? -95.372 8.490 138.168 1.00 88.69 354 ASP A C 1
ATOM 2872 O O . ASP A 1 354 ? -96.387 8.407 137.476 1.00 88.69 354 ASP A O 1
ATOM 2876 N N . ARG A 1 355 ? -95.421 8.891 139.444 1.00 83.75 355 ARG A N 1
ATOM 2877 C CA . ARG A 1 355 ? -96.687 9.181 140.140 1.00 83.75 355 ARG A CA 1
ATOM 2878 C C . ARG A 1 355 ? -97.301 10.519 139.714 1.00 83.75 355 ARG A C 1
ATOM 2880 O O . ARG A 1 355 ? -98.519 10.660 139.785 1.00 83.75 355 ARG A O 1
ATOM 2887 N N . ASP A 1 356 ? -96.476 11.482 139.324 1.00 84.75 356 ASP A N 1
ATOM 2888 C CA . ASP A 1 356 ? -96.848 12.797 138.794 1.00 84.75 356 ASP A CA 1
ATOM 2889 C C . ASP A 1 356 ? -96.994 12.805 137.264 1.00 84.75 356 ASP A C 1
ATOM 2891 O O . ASP A 1 356 ? -97.696 13.666 136.732 1.00 84.75 356 ASP A O 1
ATOM 2895 N N . GLY A 1 357 ? -96.443 11.811 136.562 1.00 84.62 357 GLY A N 1
ATOM 2896 C CA . GLY A 1 357 ? -96.647 11.592 135.130 1.00 84.62 357 GLY A CA 1
ATOM 2897 C C . GLY A 1 357 ? -95.845 12.536 134.234 1.00 84.62 357 GLY A C 1
ATOM 2898 O O . GLY A 1 357 ? -96.199 12.710 133.063 1.00 84.62 357 GLY A O 1
ATOM 2899 N N . ASP A 1 358 ? -94.794 13.156 134.763 1.00 85.62 358 ASP A N 1
ATOM 2900 C CA . ASP A 1 358 ? -93.996 14.168 134.067 1.00 85.62 358 ASP A CA 1
ATOM 2901 C C . ASP A 1 358 ? -92.936 13.573 133.121 1.00 85.62 358 ASP A C 1
ATOM 2903 O O . ASP A 1 358 ? -92.286 14.298 132.366 1.00 85.62 358 ASP A O 1
ATOM 2907 N N . GLY A 1 359 ? -92.821 12.241 133.080 1.00 86.06 359 GLY A N 1
ATOM 2908 C CA . GLY A 1 359 ? -91.859 11.519 132.254 1.00 86.06 359 GLY A CA 1
ATOM 2909 C C . GLY A 1 359 ? -90.599 11.087 133.003 1.00 86.06 359 GLY A C 1
ATOM 2910 O O . GLY A 1 359 ? -89.738 10.457 132.375 1.00 86.06 359 GLY A O 1
ATOM 2911 N N . VAL A 1 360 ? -90.495 11.376 134.307 1.00 88.38 360 VAL A N 1
ATOM 2912 C CA . VAL A 1 360 ? -89.341 11.068 135.157 1.00 88.38 360 VAL A CA 1
ATOM 2913 C C . VAL A 1 360 ? -89.785 10.275 136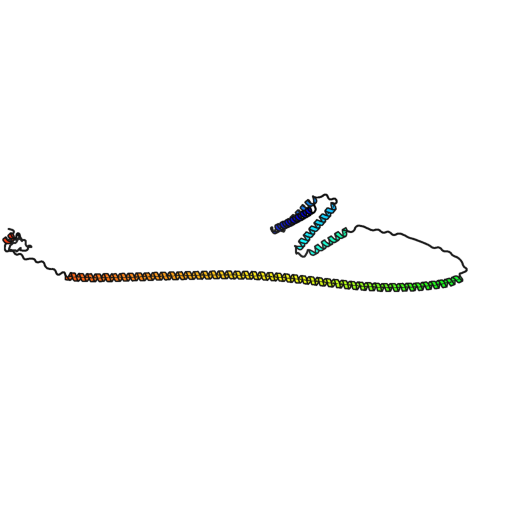.393 1.00 88.38 360 VAL A C 1
ATOM 2915 O O . VAL A 1 360 ? -90.251 10.799 137.396 1.00 88.38 360 VAL A O 1
ATOM 2918 N N . ALA A 1 361 ? -89.598 8.956 136.364 1.00 85.94 361 ALA A N 1
ATOM 2919 C CA . ALA A 1 361 ? -89.981 8.095 137.478 1.00 85.94 361 ALA A CA 1
ATOM 2920 C C . ALA A 1 361 ? -88.963 8.148 138.633 1.00 85.94 361 ALA A C 1
ATOM 2922 O O . ALA A 1 361 ? -87.746 8.078 138.424 1.00 85.94 361 ALA A O 1
ATOM 2923 N N . CYS A 1 362 ? -89.474 8.128 139.870 1.00 87.81 362 CYS A N 1
ATOM 2924 C CA . CYS A 1 362 ? -88.699 7.933 141.104 1.00 87.81 362 CYS A CA 1
ATOM 2925 C C . CYS A 1 362 ? -87.666 9.029 141.440 1.00 87.81 362 CYS A C 1
ATOM 2927 O O . CYS A 1 362 ? -86.666 8.741 142.104 1.00 87.81 362 CYS A O 1
ATOM 2929 N N . GLU A 1 363 ? -87.908 10.268 141.008 1.00 82.00 363 GLU A N 1
ATOM 2930 C CA . GLU A 1 363 ? -87.041 11.436 141.241 1.00 82.00 363 GLU A CA 1
ATOM 2931 C C . GLU A 1 363 ? -86.977 11.925 142.702 1.00 82.00 363 GLU A C 1
ATOM 2933 O O . GLU A 1 363 ? -85.950 12.460 143.119 1.00 82.00 363 GLU A O 1
ATOM 2938 N N . LYS A 1 364 ? -88.042 11.713 143.487 1.00 69.56 364 LYS A N 1
ATOM 2939 C CA . LYS A 1 364 ? -88.178 12.174 144.882 1.00 69.56 364 LYS A CA 1
ATOM 2940 C C . LYS A 1 364 ? -87.868 11.070 145.879 1.00 69.56 364 LYS A C 1
ATOM 2942 O O . LYS A 1 364 ? -88.380 9.938 145.710 1.00 69.56 364 LYS A O 1
#

Sequence (364 aa):
MAVLSNIGVALFFIAFILLILCIISFFKKTGKTKQYGRPTVILFMISIHLIGMGTTKSEHPVIDFFATLSLILFIFFLVLAILSVIKKTGVAKKQFIITAILFVIFVALSSISAPSSEKTAATSKKVASNNAEQKESEKKKELEKKEAEEQALKQEDEKRLADEQARKQQEEQKRLADEQARKQQEEQKRLADEQARKQQEEQKRLADEQARKQQEEQKRLADEQARKQQEEQKRLADEQARKQQEEQKRLADEQARKQQEEQKRLADEQARKQQEEQKRQADEQARKQQEEQKRQADEQARKQQEDQQKVQQAQTQPAASNNSNVTYKNCTEVKNAGKAPLYRDQPGYSSKLDRDGDGVACEK

Radius of gyration: 87.11 Å; Cα contacts (8 Å, |Δi|>4): 62; chains: 1; bounding box: 174×52×257 Å

Solvent-accessible surface area (backbone atoms only — not comparable to full-atom values): 21147 Å² total; per-residue (Å²): 118,71,69,63,51,55,50,52,52,50,52,48,51,51,54,49,52,53,50,51,53,50,51,52,51,52,53,67,72,44,90,70,88,80,81,60,71,64,62,55,53,52,54,50,55,51,54,51,50,61,58,60,76,70,66,80,95,60,101,52,62,66,58,55,49,52,51,51,51,49,51,52,52,50,51,52,51,50,52,51,50,52,50,53,69,72,48,89,59,99,70,60,71,6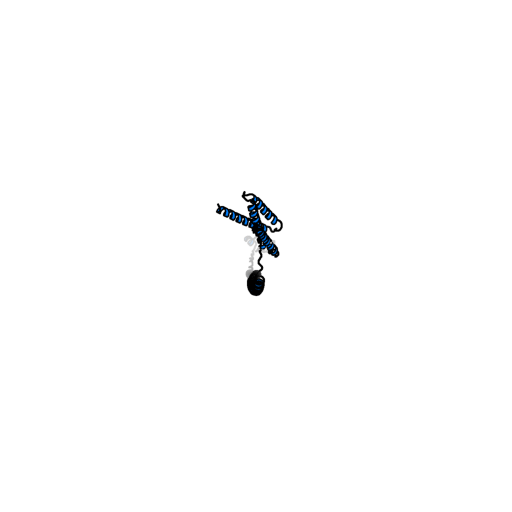9,58,54,55,53,55,52,50,54,52,53,50,56,58,60,69,73,69,79,87,86,89,90,87,90,84,90,82,90,83,88,89,79,84,90,84,88,84,89,88,82,91,87,43,62,74,62,49,50,51,52,44,50,53,48,49,50,51,48,49,51,50,49,53,51,48,50,51,50,52,50,51,52,50,52,52,51,51,50,53,48,52,53,50,53,51,51,52,50,53,51,52,50,50,52,48,52,52,50,53,50,50,52,49,51,53,51,52,50,52,48,52,52,49,54,52,50,52,50,52,50,51,51,51,52,49,52,52,51,53,51,51,52,51,52,51,51,51,51,52,48,52,52,51,53,51,50,52,50,52,53,52,52,50,52,47,51,52,50,53,51,50,52,50,52,51,50,53,51,52,48,51,51,51,53,50,50,52,50,51,50,50,51,49,52,48,51,52,49,54,51,50,52,50,50,51,52,53,50,52,50,52,52,50,54,50,51,53,50,51,53,50,52,52,50,49,54,52,54,64,71,67,67,74,86,82,80,84,83,82,76,85,50,79,64,93,46,49,67,57,35,47,75,70,70,52,51,61,30,40,73,90,42,85,41,49,49,77,87,47,18,88,86,67,84,53,56,20,45,72,122